Protein AF-A0A919DNZ8-F1 (afdb_monomer)

Structure (mmCIF, N/CA/C/O backbone):
data_AF-A0A919DNZ8-F1
#
_entry.id   AF-A0A919DNZ8-F1
#
loop_
_atom_site.group_PDB
_atom_site.id
_atom_site.type_symbol
_atom_site.label_atom_id
_atom_site.label_alt_id
_atom_site.label_comp_id
_atom_site.label_asym_id
_atom_site.label_entity_id
_atom_site.label_seq_id
_atom_site.pdbx_PDB_ins_code
_atom_site.Cartn_x
_atom_site.Cartn_y
_atom_site.Cartn_z
_atom_site.occupancy
_atom_site.B_iso_or_equiv
_atom_site.auth_seq_id
_atom_site.auth_comp_id
_atom_site.auth_asym_id
_atom_site.auth_atom_id
_atom_site.pdbx_PDB_model_num
ATOM 1 N N . MET A 1 1 ? -25.163 -9.972 25.372 1.00 32.47 1 MET A N 1
ATOM 2 C CA . MET A 1 1 ? -23.750 -9.698 25.026 1.00 32.47 1 MET A CA 1
ATOM 3 C C . MET A 1 1 ? -23.707 -8.432 24.176 1.00 32.47 1 MET A C 1
ATOM 5 O O . MET A 1 1 ? -24.259 -8.456 23.090 1.00 32.47 1 MET A O 1
ATOM 9 N N . ARG A 1 2 ? -23.148 -7.313 24.663 1.00 25.44 2 ARG A N 1
ATOM 10 C CA . ARG A 1 2 ? -22.905 -6.116 23.831 1.00 25.44 2 ARG A CA 1
ATOM 11 C C . ARG A 1 2 ? -21.489 -6.205 23.265 1.00 25.44 2 ARG A C 1
ATOM 13 O O . ARG A 1 2 ? -20.522 -6.038 24.008 1.00 25.44 2 ARG A O 1
ATOM 20 N N . THR A 1 3 ? -21.372 -6.496 21.977 1.00 32.78 3 THR A N 1
ATOM 21 C CA . THR A 1 3 ? -20.151 -6.288 21.195 1.00 32.78 3 THR A CA 1
ATOM 22 C C . THR A 1 3 ? -19.935 -4.783 21.074 1.00 32.78 3 THR A C 1
ATOM 24 O O . THR A 1 3 ? -20.666 -4.104 20.362 1.00 32.78 3 THR A O 1
ATOM 27 N N . GLY A 1 4 ? -18.985 -4.234 21.832 1.00 31.84 4 GLY A N 1
ATOM 28 C CA . GLY A 1 4 ? -18.588 -2.836 21.681 1.00 31.84 4 GLY A CA 1
ATOM 29 C C . GLY A 1 4 ? -17.888 -2.660 20.340 1.00 31.84 4 GLY A C 1
ATOM 30 O O . GLY A 1 4 ? -16.714 -3.007 20.225 1.00 31.84 4 GLY A O 1
ATOM 31 N N . HIS A 1 5 ? -18.612 -2.160 19.340 1.00 40.16 5 HIS A N 1
ATOM 32 C CA . HIS A 1 5 ? -18.013 -1.599 18.135 1.00 40.16 5 HIS A CA 1
ATOM 33 C C . HIS A 1 5 ? -17.165 -0.405 18.583 1.00 40.16 5 HIS A C 1
ATOM 35 O O . HIS A 1 5 ? -17.674 0.546 19.174 1.00 40.16 5 HIS A O 1
ATOM 41 N N . ARG A 1 6 ? -15.846 -0.520 18.431 1.00 43.56 6 ARG A N 1
ATOM 42 C CA . ARG A 1 6 ? -14.920 0.595 18.615 1.00 43.56 6 ARG A CA 1
ATOM 43 C C . ARG A 1 6 ? -14.564 1.072 17.223 1.00 43.56 6 ARG A C 1
ATOM 45 O O . ARG A 1 6 ? -13.738 0.441 16.567 1.00 43.56 6 ARG A O 1
ATOM 52 N N . ASP A 1 7 ? -15.190 2.157 16.802 1.00 40.75 7 ASP A N 1
ATOM 53 C CA . ASP A 1 7 ? -14.836 2.818 15.556 1.00 40.75 7 ASP A CA 1
ATOM 54 C C . ASP A 1 7 ? -13.537 3.586 15.799 1.00 40.75 7 ASP A C 1
ATOM 56 O O . ASP A 1 7 ? -13.501 4.600 16.498 1.00 40.75 7 ASP A O 1
ATOM 60 N N . ALA A 1 8 ? -12.432 3.034 15.302 1.00 46.97 8 ALA A N 1
ATOM 61 C CA . ALA A 1 8 ? -11.132 3.676 15.374 1.00 46.97 8 ALA A CA 1
ATOM 62 C C . ALA A 1 8 ? -11.042 4.727 14.262 1.00 46.97 8 ALA A C 1
ATOM 64 O O . ALA A 1 8 ? -10.858 4.386 13.096 1.00 46.97 8 ALA A O 1
ATOM 65 N N . GLY A 1 9 ? -11.156 6.007 14.621 1.00 51.12 9 GLY A N 1
ATOM 66 C CA . GLY A 1 9 ? -10.701 7.088 13.750 1.00 51.12 9 GLY A CA 1
ATOM 67 C C . GLY A 1 9 ? -9.181 6.996 13.582 1.00 51.12 9 GLY A C 1
ATOM 68 O O . GLY A 1 9 ? -8.456 6.900 14.575 1.00 51.12 9 GLY A O 1
ATOM 69 N N . MET A 1 10 ? -8.698 6.976 12.339 1.00 54.28 10 MET A N 1
ATOM 70 C CA . MET A 1 10 ? -7.266 6.914 12.035 1.00 54.28 10 MET A CA 1
ATOM 71 C C . MET A 1 10 ? -6.697 8.319 11.852 1.00 54.28 10 MET A C 1
ATOM 73 O O . MET A 1 10 ? -7.322 9.160 11.212 1.00 54.28 10 MET A O 1
ATOM 77 N N . LEU A 1 11 ? -5.498 8.554 12.371 1.00 52.19 11 LEU A N 1
ATOM 78 C CA . LEU A 1 11 ? -4.720 9.770 12.178 1.00 52.19 11 LEU A CA 1
ATOM 79 C C . LEU A 1 11 ? -3.369 9.439 11.551 1.00 52.19 11 LEU A C 1
ATOM 81 O O . LEU A 1 11 ? -2.840 8.345 11.728 1.00 52.19 11 LEU A O 1
ATOM 85 N N . ALA A 1 12 ? -2.823 10.398 10.816 1.00 45.97 12 ALA A N 1
ATOM 86 C CA . ALA A 1 12 ? -1.469 10.346 10.282 1.00 45.97 12 ALA A CA 1
ATOM 87 C C . ALA A 1 12 ? -0.467 10.883 11.318 1.00 45.97 12 ALA A C 1
ATOM 89 O O . ALA A 1 12 ? -0.777 11.848 12.013 1.00 45.97 12 ALA A O 1
ATOM 90 N N . GLU A 1 13 ? 0.727 10.303 11.423 1.00 41.16 13 GLU A N 1
ATOM 91 C CA . GLU A 1 13 ? 1.891 10.966 12.033 1.00 41.16 13 GLU A CA 1
ATOM 92 C C . GLU A 1 13 ? 2.394 12.094 11.103 1.00 41.16 13 GLU A C 1
ATOM 94 O O . GLU A 1 13 ? 2.194 12.026 9.889 1.00 41.16 13 GLU A O 1
ATOM 99 N N . PRO A 1 14 ? 3.052 13.149 11.619 1.00 38.69 14 PRO A N 1
ATOM 100 C CA . PRO A 1 14 ? 3.691 14.135 10.766 1.00 38.69 14 PRO A CA 1
ATOM 101 C C . PRO A 1 14 ? 4.976 13.570 10.151 1.00 38.69 14 PRO A C 1
ATOM 103 O O . PRO A 1 14 ? 5.651 12.723 10.732 1.00 38.69 14 PRO A O 1
ATOM 106 N N . GLN A 1 15 ? 5.315 14.101 8.978 1.00 38.47 15 GLN A N 1
ATOM 107 C CA . GLN A 1 15 ? 6.435 13.694 8.133 1.00 38.47 15 GLN A CA 1
ATOM 108 C C . GLN A 1 15 ? 7.761 13.557 8.912 1.00 38.47 15 GLN A C 1
ATOM 110 O O . GLN A 1 15 ? 8.343 14.556 9.340 1.00 38.47 15 GLN A O 1
ATOM 115 N N . GLY A 1 16 ? 8.255 12.325 9.059 1.00 37.06 16 GLY A N 1
ATOM 116 C CA . GLY A 1 16 ? 9.579 12.017 9.600 1.00 37.06 16 GLY A CA 1
ATOM 117 C C . GLY A 1 16 ? 10.232 10.884 8.808 1.00 37.06 16 GLY A C 1
ATOM 118 O O . GLY A 1 16 ? 9.794 9.738 8.861 1.00 37.06 16 GLY A O 1
ATOM 119 N N . GLY A 1 17 ? 11.267 11.204 8.029 1.00 35.44 17 GLY A N 1
ATOM 120 C CA . GLY A 1 17 ? 12.027 10.221 7.252 1.00 35.44 17 GLY A CA 1
ATOM 121 C C . GLY A 1 17 ? 13.146 9.553 8.061 1.00 35.44 17 GLY A C 1
ATOM 122 O O . GLY A 1 17 ? 13.900 10.227 8.758 1.00 35.44 17 GLY A O 1
ATOM 123 N N . ASP A 1 18 ? 13.310 8.235 7.910 1.00 34.78 18 ASP A N 1
ATOM 124 C CA . ASP A 1 18 ? 14.488 7.509 8.406 1.00 34.78 18 ASP A CA 1
ATOM 125 C C . ASP A 1 18 ? 15.656 7.652 7.413 1.00 34.78 18 ASP A C 1
ATOM 127 O O . ASP A 1 18 ? 15.654 7.047 6.335 1.00 34.78 18 ASP A O 1
ATOM 131 N N . SER A 1 19 ? 16.684 8.414 7.789 1.00 28.94 19 SER A N 1
ATOM 132 C CA . SER A 1 19 ? 17.970 8.429 7.085 1.00 28.94 19 SER A CA 1
ATOM 133 C C . SER A 1 19 ? 18.754 7.145 7.374 1.00 28.94 19 SER A C 1
ATOM 135 O O . SER A 1 19 ? 18.987 6.775 8.524 1.00 28.94 19 SER A O 1
ATOM 137 N N . VAL A 1 20 ? 19.191 6.456 6.318 1.00 31.53 20 VAL A N 1
ATOM 138 C CA . VAL A 1 20 ? 20.123 5.326 6.415 1.00 31.53 20 VAL A CA 1
ATOM 139 C C . VAL A 1 20 ? 21.533 5.860 6.654 1.00 31.53 20 VAL A C 1
ATOM 141 O O . VAL A 1 20 ? 22.125 6.451 5.756 1.00 31.53 20 VAL A O 1
ATOM 144 N N . GLY A 1 21 ? 22.074 5.572 7.839 1.00 25.69 21 GLY A N 1
ATOM 145 C CA . GLY A 1 21 ? 23.500 5.643 8.150 1.00 25.69 21 GLY A CA 1
ATOM 146 C C . GLY A 1 21 ? 23.780 6.300 9.496 1.00 25.69 21 GLY A C 1
ATOM 147 O O . GLY A 1 21 ? 23.670 7.511 9.597 1.00 25.69 21 GLY A O 1
ATOM 148 N N . ASP A 1 22 ? 24.169 5.517 10.506 1.00 28.84 22 ASP A N 1
ATOM 149 C CA . ASP A 1 22 ? 25.520 5.646 11.064 1.00 28.84 22 ASP A CA 1
ATOM 150 C C . ASP A 1 22 ? 25.876 4.443 11.954 1.00 28.84 22 ASP A C 1
ATOM 152 O O . ASP A 1 22 ? 25.045 3.888 12.679 1.00 28.84 22 ASP A O 1
ATOM 156 N N . ARG A 1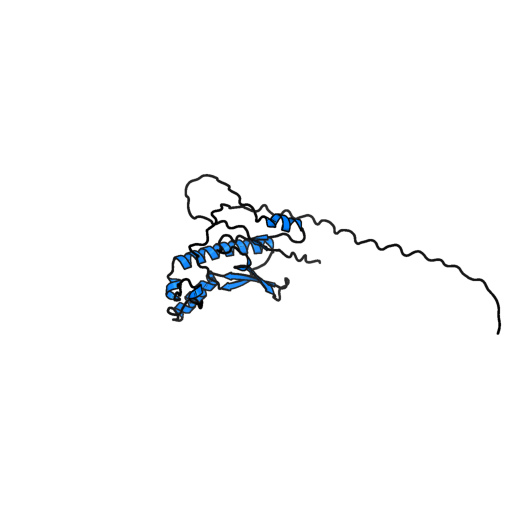 23 ? 27.134 4.016 11.842 1.00 32.16 23 ARG A N 1
ATOM 157 C CA . ARG A 1 23 ? 27.814 3.130 12.790 1.00 32.16 23 ARG A CA 1
ATOM 158 C C . ARG A 1 23 ? 28.275 4.001 13.966 1.00 32.16 23 ARG A C 1
ATOM 160 O O . ARG A 1 23 ? 28.417 5.200 13.821 1.00 32.16 23 ARG A O 1
ATOM 167 N N . LEU A 1 24 ? 28.644 3.356 15.072 1.00 28.41 24 LEU A N 1
ATOM 168 C CA . LEU A 1 24 ? 29.251 3.931 16.286 1.00 28.41 24 LEU A CA 1
ATOM 169 C C . LEU A 1 24 ? 28.246 4.341 17.373 1.00 28.41 24 LEU A C 1
ATOM 171 O O . LEU A 1 24 ? 27.233 4.994 17.154 1.00 28.41 24 LEU A O 1
ATOM 175 N N . GLY A 1 25 ? 28.517 3.836 18.576 1.00 30.12 25 GLY A N 1
ATOM 176 C CA . GLY A 1 25 ? 27.623 3.896 19.719 1.00 30.12 25 GLY A CA 1
ATOM 177 C C . GLY A 1 25 ? 27.443 5.304 20.279 1.00 30.12 25 GLY A C 1
ATOM 178 O O . GLY A 1 25 ? 28.403 6.026 20.517 1.00 30.12 25 GLY A O 1
ATOM 179 N N . GLY A 1 26 ? 26.193 5.640 20.582 1.00 22.20 26 GLY A N 1
ATOM 180 C CA . GLY A 1 26 ? 25.819 6.835 21.326 1.00 22.20 26 GLY A CA 1
ATOM 181 C C . GLY A 1 26 ? 24.302 6.950 21.394 1.00 22.20 26 GLY A C 1
ATOM 182 O O . GLY A 1 26 ? 23.630 7.052 20.375 1.00 22.20 26 GLY A O 1
ATOM 183 N N . ARG A 1 27 ? 23.729 6.874 22.599 1.00 36.28 27 ARG A N 1
ATOM 184 C CA . ARG A 1 27 ? 22.288 7.065 22.824 1.00 36.28 27 ARG A CA 1
ATOM 185 C C . ARG A 1 27 ? 21.909 8.500 22.474 1.00 36.28 27 ARG A C 1
ATOM 187 O O . ARG A 1 27 ? 22.299 9.399 23.208 1.00 36.28 27 ARG A O 1
ATOM 194 N N . LEU A 1 28 ? 21.050 8.696 21.481 1.00 28.00 28 LEU A N 1
ATOM 195 C CA . LEU A 1 28 ? 20.286 9.933 21.338 1.00 28.00 28 LEU A CA 1
ATOM 196 C C . LEU A 1 28 ? 18.821 9.592 21.054 1.00 28.00 28 LEU A C 1
ATOM 198 O O . LEU A 1 28 ? 18.454 9.061 20.010 1.00 28.00 28 LEU A O 1
ATOM 202 N N . ARG A 1 29 ? 17.992 9.821 22.077 1.00 42.78 29 ARG A N 1
ATOM 203 C CA . ARG A 1 29 ? 16.532 9.719 22.045 1.00 42.78 29 ARG A CA 1
ATOM 204 C C . ARG A 1 29 ? 15.992 11.092 21.654 1.00 42.78 29 ARG A C 1
ATOM 206 O O . ARG A 1 29 ? 16.090 12.013 22.459 1.00 42.78 29 ARG A O 1
ATOM 213 N N . HIS A 1 30 ? 15.395 11.214 20.474 1.00 28.86 30 HIS A N 1
ATOM 214 C CA . HIS A 1 30 ? 14.709 12.433 20.043 1.00 28.86 30 HIS A CA 1
ATOM 215 C C . HIS A 1 30 ? 13.277 12.086 19.633 1.00 28.86 30 HIS A C 1
ATOM 217 O O . HIS A 1 30 ? 13.058 11.172 18.841 1.00 28.86 30 HIS A O 1
ATOM 223 N N . GLY A 1 31 ? 12.316 12.745 20.285 1.00 38.94 31 GLY A N 1
ATOM 224 C CA . GLY A 1 31 ? 10.882 12.520 20.132 1.00 38.94 31 GLY A CA 1
ATOM 225 C C . GLY A 1 31 ? 10.252 13.533 19.189 1.00 38.94 31 GLY A C 1
ATOM 226 O O . GLY A 1 31 ? 10.601 14.712 19.245 1.00 38.94 31 GLY A O 1
ATOM 227 N N . CYS A 1 32 ? 9.313 13.083 18.358 1.00 52.75 32 CYS A N 1
ATOM 228 C CA . CYS A 1 32 ? 8.518 13.962 17.513 1.00 52.75 32 CYS A CA 1
ATOM 229 C 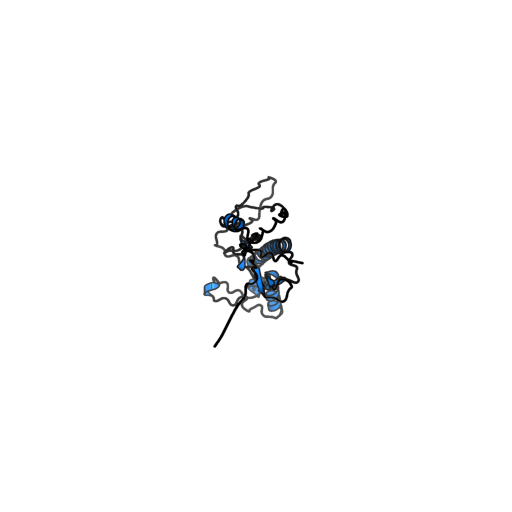C . CYS A 1 32 ? 7.073 14.106 18.006 1.00 52.75 32 CYS A C 1
ATOM 231 O O . CYS A 1 32 ? 6.505 13.234 18.668 1.00 52.75 32 CYS A O 1
ATOM 233 N N . ARG A 1 33 ? 6.551 15.328 17.840 1.00 57.41 33 ARG A N 1
ATOM 234 C CA . ARG A 1 33 ? 5.227 15.735 18.315 1.00 57.41 33 ARG A CA 1
ATOM 235 C C . ARG A 1 33 ? 4.177 15.165 17.379 1.00 57.41 33 ARG A C 1
ATOM 237 O O . ARG A 1 33 ? 4.257 15.397 16.182 1.00 57.41 33 ARG A O 1
ATOM 244 N N . LEU A 1 34 ? 3.158 14.535 17.957 1.00 72.06 34 LEU A N 1
ATOM 245 C CA . LEU A 1 34 ? 1.907 14.211 17.272 1.00 72.06 34 LEU A CA 1
ATOM 246 C C . LEU A 1 34 ? 1.325 15.456 16.576 1.00 72.06 34 LEU A C 1
ATOM 248 O O . LEU A 1 34 ? 1.530 16.572 17.076 1.00 72.06 34 LEU A O 1
ATOM 252 N N . PRO A 1 35 ? 0.541 15.295 15.491 1.00 75.19 35 PRO A N 1
ATOM 253 C CA . PRO A 1 35 ? -0.093 16.429 14.831 1.00 75.19 35 PRO A CA 1
ATOM 254 C C . PRO A 1 35 ? -0.923 17.244 15.823 1.00 75.19 35 PRO A C 1
ATOM 256 O O . PRO A 1 35 ? -1.585 16.672 16.696 1.00 75.19 35 PRO A O 1
ATOM 259 N N . ALA A 1 36 ? -0.934 18.572 15.675 1.00 80.62 36 ALA A N 1
ATOM 260 C CA . ALA A 1 36 ? -1.571 19.485 16.631 1.00 80.62 36 ALA A CA 1
ATOM 261 C C . ALA A 1 36 ? -3.059 19.162 16.891 1.00 80.62 36 ALA A C 1
ATOM 263 O O . ALA A 1 36 ? -3.544 19.306 18.013 1.00 80.62 36 ALA A O 1
ATOM 264 N N . HIS A 1 37 ? -3.766 18.643 15.882 1.00 83.25 37 HIS A N 1
ATOM 265 C CA . HIS A 1 37 ? -5.172 18.244 15.983 1.00 83.25 37 HIS A CA 1
ATOM 266 C C . HIS A 1 37 ? -5.406 16.971 16.821 1.00 83.25 37 HIS A C 1
ATOM 268 O O . HIS A 1 37 ? -6.528 16.716 17.254 1.00 83.25 37 HIS A O 1
ATOM 274 N N . THR A 1 38 ? -4.368 16.187 17.131 1.00 85.31 38 THR A N 1
ATOM 275 C CA . THR A 1 38 ? -4.499 14.938 17.906 1.00 85.31 38 THR A CA 1
ATOM 276 C C . THR A 1 38 ? -5.009 15.186 19.323 1.00 85.31 38 THR A C 1
ATOM 278 O O . THR A 1 38 ? -5.776 14.384 19.853 1.00 85.31 38 THR A O 1
ATOM 281 N N . GLY A 1 39 ? -4.604 16.299 19.945 1.00 86.50 39 GLY A N 1
ATOM 282 C CA . GLY A 1 39 ? -5.093 16.685 21.270 1.00 86.50 39 GLY A CA 1
ATOM 283 C C . GLY A 1 39 ? -6.594 16.976 21.260 1.00 86.50 39 GLY A C 1
ATOM 284 O O . GLY A 1 39 ? -7.324 16.464 22.105 1.00 86.50 39 GLY A O 1
ATOM 285 N N . PHE A 1 40 ? -7.055 17.722 20.252 1.00 90.31 40 PHE A N 1
ATOM 286 C CA . PHE A 1 40 ? -8.470 18.035 20.055 1.00 90.31 40 PHE A CA 1
ATOM 287 C C . PHE A 1 40 ? -9.318 16.773 19.843 1.00 90.31 40 PHE A C 1
ATOM 289 O O . PHE A 1 40 ? -10.343 16.611 20.504 1.00 90.31 40 PHE A O 1
ATOM 296 N N . LEU A 1 41 ? -8.871 15.854 18.981 1.00 89.88 41 LEU A N 1
ATOM 297 C CA . LEU A 1 41 ? -9.605 14.619 18.686 1.00 89.88 41 LEU A CA 1
ATOM 298 C C . LEU A 1 41 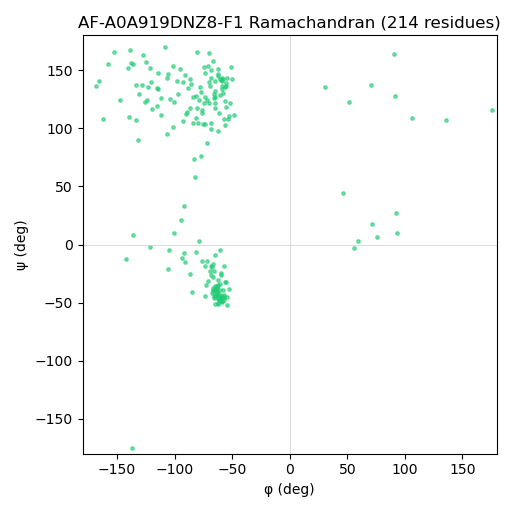? -9.668 13.677 19.890 1.00 89.88 41 LEU A C 1
ATOM 300 O O . LEU A 1 41 ? -10.722 13.119 20.181 1.00 89.88 41 LEU A O 1
ATOM 304 N N . LYS A 1 42 ? -8.575 13.559 20.652 1.00 88.06 42 LYS A N 1
ATOM 305 C CA . LYS A 1 42 ? -8.572 12.800 21.913 1.00 88.06 42 LYS A CA 1
ATOM 306 C C . LYS A 1 42 ? -9.509 13.407 22.958 1.00 88.06 42 LYS A C 1
ATOM 308 O O . LYS A 1 42 ? -10.147 12.664 23.700 1.00 88.06 42 LYS A O 1
ATOM 313 N N . ALA A 1 43 ? -9.613 14.736 23.010 1.00 92.50 43 ALA A N 1
ATOM 314 C CA . ALA A 1 43 ? -10.488 15.430 23.952 1.00 92.50 43 ALA A CA 1
ATOM 315 C C . ALA A 1 43 ? -11.984 15.198 23.680 1.00 92.50 43 ALA A C 1
ATOM 317 O O . ALA A 1 43 ? -12.779 15.360 24.600 1.00 92.50 43 ALA A O 1
ATOM 318 N N . GLN A 1 44 ? -12.373 14.771 22.471 1.00 91.56 44 GLN A N 1
ATOM 319 C CA . GLN A 1 44 ? -13.773 14.447 22.171 1.00 91.56 44 GLN A CA 1
ATOM 320 C C . GLN A 1 44 ? -14.258 13.181 22.885 1.00 91.56 44 GLN A C 1
ATOM 322 O O . GLN A 1 44 ? -15.460 13.002 23.040 1.00 91.56 44 GLN A O 1
ATOM 327 N N . GLN A 1 45 ? -13.347 12.280 23.281 1.00 89.44 45 GLN A N 1
ATOM 328 C CA . GLN A 1 45 ? -13.625 11.004 23.966 1.00 89.44 45 GLN A CA 1
ATOM 329 C C . GLN A 1 45 ? -14.591 10.038 23.244 1.00 89.44 45 GLN A C 1
ATOM 331 O O . GLN A 1 45 ? -14.789 8.918 23.711 1.00 89.44 45 GLN A O 1
ATOM 336 N N . ALA A 1 46 ? -15.157 10.431 22.101 1.00 89.88 46 ALA A N 1
ATOM 337 C CA . ALA A 1 46 ? -16.047 9.615 21.283 1.00 89.88 46 ALA A CA 1
ATOM 338 C C . ALA A 1 46 ? -15.297 8.482 20.568 1.00 89.88 46 ALA A C 1
ATOM 340 O O . ALA A 1 46 ? -15.848 7.406 20.349 1.00 89.88 46 ALA A O 1
ATOM 341 N N . GLN A 1 47 ? -14.029 8.716 20.224 1.00 86.56 47 GLN A N 1
ATOM 342 C CA . GLN A 1 47 ? -13.144 7.758 19.569 1.00 86.56 47 GLN A CA 1
ATOM 343 C C . GLN A 1 47 ? -11.761 7.802 20.228 1.00 86.56 47 GLN A C 1
ATOM 345 O O . GLN A 1 47 ? -11.378 8.815 20.811 1.00 86.56 47 GLN A O 1
ATOM 350 N N . ASP A 1 48 ? -11.011 6.702 20.134 1.00 85.12 48 ASP A N 1
ATOM 351 C CA . ASP A 1 48 ? -9.613 6.616 20.576 1.00 85.12 48 ASP A CA 1
ATOM 352 C C . ASP A 1 48 ? -8.707 6.590 19.335 1.00 85.12 48 ASP A C 1
ATOM 354 O O . ASP A 1 48 ? -8.554 5.517 18.734 1.00 85.12 48 ASP A O 1
ATOM 358 N N . PRO A 1 49 ? -8.170 7.749 18.897 1.00 87.81 49 PRO A N 1
ATOM 359 C CA . PRO A 1 49 ? -7.519 7.848 17.604 1.00 87.81 49 PRO A CA 1
ATOM 360 C C . PRO A 1 49 ? -6.261 6.988 17.522 1.00 87.81 49 PRO A C 1
ATOM 362 O O . PRO A 1 49 ? -5.391 7.043 18.398 1.00 87.81 49 PRO A O 1
ATOM 365 N N . LEU A 1 50 ? -6.149 6.221 16.443 1.00 89.50 50 LEU A N 1
ATOM 366 C CA . LEU A 1 50 ? -4.964 5.430 16.139 1.00 89.50 50 LEU A CA 1
ATOM 367 C C . LEU A 1 50 ? -4.084 6.198 15.157 1.00 89.50 50 LEU A C 1
ATOM 369 O O . LEU A 1 50 ? -4.583 6.656 14.139 1.00 89.50 50 LEU A O 1
ATOM 373 N N . VAL A 1 51 ? -2.793 6.338 15.457 1.00 89.88 51 VAL A N 1
ATOM 374 C CA . VAL A 1 51 ? -1.869 7.100 14.610 1.00 89.88 51 VAL A CA 1
ATOM 375 C C . VAL A 1 51 ? -0.983 6.152 13.808 1.00 89.88 51 VAL A C 1
ATOM 377 O O . VAL A 1 51 ? -0.362 5.263 14.391 1.00 89.88 51 VAL A O 1
ATOM 380 N N . LEU A 1 52 ? -0.969 6.313 12.486 1.00 91.75 52 LEU A N 1
ATOM 381 C CA . LEU A 1 52 ? -0.172 5.530 11.541 1.00 91.75 52 LEU A CA 1
ATOM 382 C C . LEU A 1 52 ? 1.009 6.348 11.023 1.00 91.75 52 LEU A C 1
ATOM 384 O O . LEU A 1 52 ? 0.894 7.555 10.828 1.00 91.75 52 LEU A O 1
ATOM 388 N N . GLU A 1 53 ? 2.128 5.683 10.751 1.00 91.25 53 GLU A N 1
ATOM 389 C CA . GLU A 1 53 ? 3.291 6.326 10.140 1.00 91.25 53 GLU A CA 1
ATOM 390 C C . GLU A 1 53 ? 3.019 6.542 8.645 1.00 91.25 53 GLU A C 1
ATOM 392 O O . GLU A 1 53 ? 2.852 5.573 7.893 1.00 91.25 53 GLU A O 1
ATOM 397 N N . THR A 1 54 ? 2.963 7.807 8.227 1.00 91.62 54 THR A N 1
ATOM 398 C CA . THR A 1 54 ? 2.733 8.211 6.834 1.00 91.62 54 THR A CA 1
ATOM 399 C C . THR A 1 54 ? 3.860 9.068 6.260 1.00 91.62 54 THR A C 1
ATOM 401 O O . THR A 1 54 ? 3.821 9.391 5.077 1.00 91.62 54 THR A O 1
ATOM 404 N N . GLY A 1 55 ? 4.894 9.407 7.038 1.00 88.88 55 GLY A N 1
ATOM 405 C CA . GLY A 1 55 ? 6.017 10.241 6.607 1.00 88.88 55 GLY A CA 1
ATOM 406 C C . GLY A 1 55 ? 6.883 9.616 5.514 1.00 88.88 55 GLY A C 1
ATOM 407 O O . GLY A 1 55 ? 7.733 10.286 4.931 1.00 88.88 55 GLY A O 1
ATOM 408 N N . TRP A 1 56 ? 6.664 8.338 5.206 1.00 90.25 56 TRP A N 1
ATOM 409 C CA . TRP A 1 56 ? 7.244 7.666 4.047 1.00 90.25 56 TRP A CA 1
ATOM 410 C C . TRP A 1 56 ? 6.584 8.023 2.701 1.00 90.25 56 TRP A C 1
ATOM 412 O O . TRP A 1 56 ? 7.168 7.704 1.662 1.00 90.25 56 TRP A O 1
ATOM 422 N N . LEU A 1 57 ? 5.406 8.656 2.707 1.00 89.31 57 LEU A N 1
ATOM 423 C CA . LEU A 1 57 ? 4.663 9.089 1.519 1.00 89.31 57 LEU A CA 1
ATOM 424 C C . LEU A 1 57 ? 4.956 10.556 1.185 1.00 89.31 57 LEU A C 1
ATOM 426 O O . LEU A 1 57 ? 5.236 11.360 2.069 1.00 89.31 57 LEU A O 1
ATOM 430 N N . GLY A 1 58 ? 4.860 10.910 -0.101 1.00 84.81 58 GLY A N 1
ATOM 431 C CA . GLY A 1 58 ? 5.107 12.281 -0.564 1.00 84.81 58 GLY A CA 1
ATOM 432 C C . GLY A 1 58 ? 4.058 13.284 -0.076 1.00 84.81 58 GLY A C 1
ATOM 433 O O . GLY A 1 58 ? 4.416 14.383 0.340 1.00 84.81 58 GLY A O 1
ATOM 434 N N . VAL A 1 59 ? 2.775 12.901 -0.093 1.00 87.69 59 VAL A N 1
ATOM 435 C CA . VAL A 1 59 ? 1.686 13.725 0.462 1.00 87.69 59 VAL A CA 1
ATOM 436 C C . VAL A 1 59 ? 1.550 13.475 1.967 1.00 87.69 59 VAL A C 1
ATOM 438 O O . VAL A 1 59 ? 1.424 14.422 2.743 1.00 87.69 59 VAL A O 1
ATOM 441 N N . GLY A 1 60 ? 1.673 12.217 2.398 1.00 89.38 60 GLY A N 1
ATOM 442 C CA . GLY A 1 60 ? 1.725 11.867 3.817 1.00 89.38 60 GLY A CA 1
ATOM 443 C C . GLY A 1 60 ? 0.360 11.532 4.404 1.00 89.38 60 GLY A C 1
ATOM 444 O O . GLY A 1 60 ? 0.147 11.725 5.603 1.00 89.38 60 GLY A O 1
ATOM 445 N N . HIS A 1 61 ? -0.577 11.048 3.589 1.00 92.75 61 HIS A N 1
ATOM 446 C CA . HIS A 1 61 ? -1.927 10.719 4.028 1.00 92.75 61 HIS A CA 1
ATOM 447 C C . HIS A 1 61 ? -2.132 9.211 4.232 1.00 92.75 61 HIS A C 1
ATOM 449 O O . HIS A 1 61 ? -1.473 8.361 3.639 1.00 92.75 61 HIS A O 1
ATOM 455 N N . VAL A 1 62 ? -3.074 8.863 5.113 1.00 94.50 62 VAL A N 1
ATOM 456 C CA . VAL A 1 62 ? -3.411 7.461 5.417 1.00 94.50 62 VAL A CA 1
ATOM 457 C C . VAL A 1 62 ? -4.172 6.788 4.268 1.00 94.50 62 VAL A C 1
ATOM 459 O O . VAL A 1 62 ? -3.990 5.595 4.018 1.00 94.50 62 VAL A O 1
ATOM 462 N N . ASP A 1 63 ? -5.015 7.542 3.565 1.00 94.00 63 ASP A N 1
ATOM 463 C CA . ASP A 1 63 ? -5.881 7.049 2.486 1.00 94.00 63 ASP A CA 1
ATOM 464 C C . ASP A 1 63 ? -5.110 6.576 1.240 1.00 94.00 63 ASP A C 1
ATOM 466 O O . ASP A 1 63 ? -5.650 5.805 0.442 1.00 94.00 63 ASP A O 1
ATOM 470 N N . GLU A 1 64 ? -3.834 6.957 1.119 1.00 95.19 64 GLU A N 1
ATOM 471 C CA . GLU A 1 64 ? -2.899 6.503 0.082 1.00 95.19 64 GLU A CA 1
ATOM 472 C C . GLU A 1 64 ? -2.513 5.017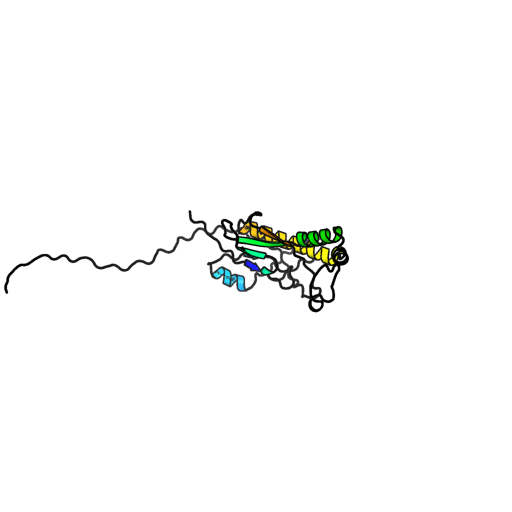 0.209 1.00 95.19 64 GLU A C 1
ATOM 474 O O . GLU A 1 64 ? -1.990 4.429 -0.743 1.00 95.19 64 GLU A O 1
ATOM 479 N N . PHE A 1 65 ? -2.721 4.388 1.374 1.00 97.06 65 PHE A N 1
ATOM 480 C CA . PHE A 1 65 ? -2.348 2.982 1.571 1.00 97.06 65 PHE A CA 1
ATOM 481 C C . PHE A 1 65 ? -3.313 2.152 2.420 1.00 97.06 65 PHE A C 1
ATOM 483 O O . PHE A 1 65 ? -3.190 0.927 2.395 1.00 97.06 65 PHE A O 1
ATOM 490 N N . VAL A 1 66 ? -4.268 2.756 3.135 1.00 97.06 66 VAL A N 1
ATOM 491 C CA . VAL A 1 66 ? -5.294 2.044 3.918 1.00 97.06 66 VAL A CA 1
ATOM 492 C C . VAL A 1 66 ? -6.677 2.596 3.607 1.00 97.06 66 VAL A C 1
ATOM 494 O O . VAL A 1 66 ? -6.917 3.794 3.721 1.00 97.06 66 VAL A O 1
ATOM 497 N N . GLN A 1 67 ? -7.616 1.708 3.291 1.00 95.56 67 GLN A N 1
ATOM 498 C CA . GLN A 1 67 ? -9.032 2.019 3.091 1.00 95.56 67 GLN A CA 1
ATOM 499 C C . GLN A 1 67 ? -9.905 0.948 3.754 1.00 95.56 67 GLN A C 1
ATOM 501 O O . GLN A 1 67 ? -9.477 -0.188 3.952 1.00 95.56 67 GLN A O 1
ATOM 506 N N . PHE A 1 68 ? -11.146 1.294 4.091 1.00 94.56 68 PHE A N 1
ATOM 507 C CA . PHE A 1 68 ? -12.125 0.362 4.653 1.00 94.56 68 PHE A CA 1
ATOM 508 C C . PHE A 1 68 ? -13.244 0.144 3.639 1.00 94.56 68 PHE A C 1
ATOM 510 O O . PHE A 1 68 ? -13.840 1.101 3.150 1.00 94.56 68 PHE A O 1
ATOM 517 N N . LEU A 1 69 ? -13.509 -1.117 3.311 1.00 93.38 69 LEU A N 1
ATOM 518 C CA . LEU A 1 69 ? -14.460 -1.515 2.277 1.00 93.38 69 LEU A CA 1
ATOM 519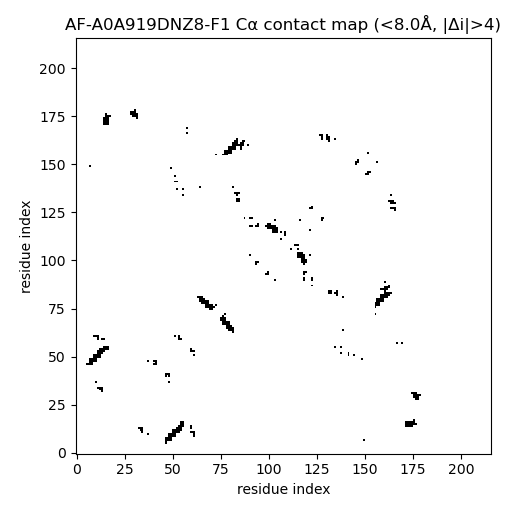 C C . LEU A 1 69 ? -15.624 -2.276 2.918 1.00 93.38 69 LEU A C 1
ATOM 521 O O . LEU A 1 69 ? -15.354 -3.171 3.724 1.00 93.38 69 LEU A O 1
ATOM 525 N N . PRO A 1 70 ? -16.889 -1.991 2.557 1.00 95.38 70 PRO A N 1
ATOM 526 C CA . PRO A 1 70 ? -18.024 -2.799 2.993 1.00 95.38 70 PRO A CA 1
ATOM 527 C C . PRO A 1 70 ? -17.831 -4.271 2.617 1.00 95.38 70 PRO A C 1
ATOM 529 O O . PRO A 1 70 ? -17.400 -4.583 1.506 1.00 95.38 70 PRO A O 1
ATOM 532 N N . ALA A 1 71 ? -18.136 -5.179 3.539 1.00 94.25 71 ALA A N 1
ATOM 533 C CA . ALA A 1 71 ? -18.003 -6.612 3.311 1.00 94.25 71 ALA A CA 1
ATOM 534 C C . ALA A 1 71 ? -18.894 -7.413 4.260 1.00 94.25 71 ALA A C 1
ATOM 536 O O . ALA A 1 71 ? -19.177 -6.979 5.375 1.00 94.25 71 ALA A O 1
ATOM 537 N N . ASP A 1 72 ? -19.260 -8.623 3.843 1.00 92.44 72 ASP A N 1
ATOM 538 C CA . ASP A 1 72 ? -19.980 -9.572 4.691 1.00 92.44 72 ASP A CA 1
ATOM 539 C C . ASP A 1 72 ? -19.022 -10.234 5.701 1.00 92.44 72 ASP A C 1
ATOM 541 O O . ASP A 1 72 ? -18.524 -11.345 5.521 1.00 92.44 72 ASP A O 1
ATOM 545 N N . THR A 1 73 ? -18.663 -9.476 6.737 1.00 87.94 73 THR A N 1
ATOM 546 C CA . THR A 1 73 ? -17.888 -9.925 7.901 1.00 87.94 73 THR A CA 1
ATOM 547 C C . THR A 1 73 ? -18.650 -9.552 9.175 1.00 87.94 73 THR A C 1
ATOM 549 O O . THR A 1 73 ? -19.485 -8.648 9.140 1.00 87.94 73 THR A O 1
ATOM 552 N N . PRO A 1 74 ? -18.344 -10.139 10.348 1.00 89.25 74 PRO A N 1
ATOM 553 C CA . PRO A 1 74 ? -18.959 -9.710 11.610 1.00 89.25 74 PRO A CA 1
ATOM 554 C C . PRO A 1 74 ? -18.764 -8.218 11.945 1.00 89.25 74 PRO A C 1
ATOM 556 O O . PRO A 1 74 ? -19.476 -7.680 12.792 1.00 89.25 74 PRO A O 1
ATOM 559 N N . ARG A 1 75 ? -17.789 -7.550 11.310 1.00 89.69 75 ARG A N 1
ATOM 560 C CA . ARG A 1 75 ? -17.545 -6.105 11.431 1.00 89.69 75 ARG A CA 1
ATOM 561 C C . ARG A 1 75 ? -18.249 -5.277 10.352 1.00 89.69 75 ARG A C 1
ATOM 563 O O . ARG A 1 75 ? -18.276 -4.061 10.467 1.00 89.69 75 ARG A O 1
ATOM 570 N N . GLY A 1 76 ? -18.796 -5.909 9.315 1.00 93.56 76 GLY A N 1
ATOM 571 C CA . GLY A 1 76 ? -19.411 -5.241 8.165 1.00 93.56 76 GLY A CA 1
ATOM 572 C C . GLY A 1 76 ? -18.408 -4.649 7.168 1.00 93.56 76 GLY A C 1
ATOM 573 O O . GLY A 1 76 ? -18.809 -3.959 6.231 1.00 93.56 76 GLY A O 1
ATOM 574 N N . TRP A 1 77 ? -17.105 -4.892 7.353 1.00 95.12 77 TRP A N 1
ATOM 575 C CA . TRP A 1 77 ? -16.051 -4.352 6.494 1.00 95.12 77 TRP A CA 1
ATOM 576 C C . TRP A 1 77 ? -14.787 -5.218 6.449 1.00 95.12 77 TRP A C 1
ATOM 578 O O . TRP A 1 77 ? -14.575 -6.110 7.278 1.00 95.12 77 TRP A O 1
ATOM 588 N N . LYS A 1 78 ? -13.934 -4.929 5.461 1.00 95.69 78 LYS A N 1
ATOM 589 C CA . LYS A 1 78 ? -12.536 -5.372 5.348 1.00 95.69 78 LYS A CA 1
ATOM 590 C C . LYS A 1 78 ? -11.603 -4.175 5.184 1.00 95.69 78 LYS A C 1
ATOM 592 O O . LYS A 1 78 ? -12.020 -3.119 4.716 1.00 95.69 78 LYS A O 1
ATOM 597 N N . ILE A 1 79 ? -10.333 -4.359 5.529 1.00 96.69 79 ILE A N 1
ATOM 598 C CA . ILE A 1 79 ? -9.278 -3.383 5.237 1.00 96.69 79 ILE A CA 1
ATOM 599 C C . ILE A 1 79 ? -8.726 -3.660 3.843 1.00 96.69 79 ILE A C 1
ATOM 601 O O . ILE A 1 79 ? -8.146 -4.719 3.613 1.00 96.69 79 ILE A O 1
ATOM 605 N N . GLY A 1 80 ? -8.870 -2.703 2.933 1.00 97.62 80 GLY A N 1
ATOM 606 C CA . GLY A 1 80 ? -8.051 -2.614 1.732 1.00 97.62 80 GLY A CA 1
ATOM 607 C C . GLY A 1 80 ? -6.696 -2.016 2.096 1.00 97.62 80 GLY A C 1
ATOM 608 O O . GLY A 1 80 ? -6.639 -0.934 2.678 1.00 97.62 80 GLY A O 1
ATOM 609 N N . ILE A 1 81 ? -5.608 -2.717 1.786 1.00 98.06 81 ILE A N 1
ATOM 610 C CA . ILE A 1 81 ? -4.250 -2.223 2.020 1.00 98.06 81 ILE A CA 1
ATOM 611 C C . ILE A 1 81 ? -3.414 -2.323 0.751 1.00 98.06 81 ILE A C 1
ATOM 613 O O . ILE A 1 81 ? -3.470 -3.333 0.045 1.00 98.06 81 ILE A O 1
ATOM 617 N N . ALA A 1 82 ? -2.637 -1.282 0.464 1.00 98.38 82 ALA A N 1
ATOM 618 C CA . ALA A 1 82 ? -1.730 -1.280 -0.675 1.00 98.38 82 ALA A CA 1
ATOM 619 C C . ALA A 1 82 ? -0.698 -2.418 -0.577 1.00 98.38 82 ALA A C 1
ATOM 621 O O . ALA A 1 82 ? -0.187 -2.736 0.498 1.00 98.38 82 ALA A O 1
ATOM 622 N N . ASP A 1 83 ? -0.379 -3.032 -1.715 1.00 98.44 83 ASP A N 1
ATOM 623 C CA . ASP A 1 83 ? 0.518 -4.182 -1.817 1.00 98.44 83 ASP A CA 1
ATOM 624 C C . ASP A 1 83 ? 1.562 -3.987 -2.929 1.00 98.44 83 ASP A C 1
ATOM 626 O O . ASP A 1 83 ? 1.340 -4.386 -4.080 1.00 98.44 83 ASP A O 1
ATOM 630 N N . PRO A 1 84 ? 2.726 -3.394 -2.601 1.00 98.06 84 PRO A N 1
ATOM 631 C CA . PRO A 1 84 ? 3.810 -3.233 -3.563 1.00 98.06 84 PRO A CA 1
ATOM 632 C C . PRO A 1 84 ? 4.446 -4.550 -4.013 1.00 98.06 84 PRO A C 1
ATOM 634 O O . PRO A 1 84 ? 4.934 -4.648 -5.141 1.00 98.06 84 PRO A O 1
ATOM 637 N N . GLU A 1 85 ? 4.424 -5.587 -3.168 1.00 98.12 85 GLU A N 1
ATOM 638 C CA . GLU A 1 85 ? 4.905 -6.918 -3.562 1.00 98.12 85 GLU A CA 1
ATOM 639 C C . GLU A 1 85 ? 3.997 -7.491 -4.656 1.00 98.12 85 GLU A C 1
ATOM 641 O O . GLU A 1 85 ? 4.497 -7.980 -5.673 1.00 98.12 85 GLU A O 1
ATOM 646 N N . GLY A 1 86 ? 2.678 -7.356 -4.482 1.00 98.12 86 GLY A N 1
ATOM 647 C CA . GLY A 1 86 ? 1.666 -7.713 -5.474 1.00 98.12 86 GLY A CA 1
ATOM 648 C C . GLY A 1 86 ? 1.814 -6.942 -6.787 1.00 98.12 86 GLY A C 1
ATOM 649 O O . GLY A 1 86 ? 1.801 -7.554 -7.855 1.00 98.12 86 GLY A O 1
ATOM 650 N N . GLY A 1 87 ? 2.039 -5.624 -6.732 1.00 96.75 87 GLY A N 1
ATOM 651 C CA . GLY A 1 87 ? 2.270 -4.798 -7.925 1.00 96.75 87 GLY A CA 1
ATOM 652 C C . GLY A 1 87 ? 3.485 -5.257 -8.738 1.00 96.75 87 GLY A C 1
ATOM 653 O O . GLY A 1 87 ? 3.384 -5.512 -9.940 1.00 96.75 87 GLY A O 1
ATOM 654 N N . LEU A 1 88 ? 4.624 -5.474 -8.073 1.00 97.56 88 LEU A N 1
ATOM 655 C CA . LEU A 1 88 ? 5.824 -6.006 -8.726 1.00 97.56 88 LEU A CA 1
ATOM 656 C C . LEU A 1 88 ? 5.622 -7.436 -9.246 1.00 97.56 88 LEU A C 1
ATOM 658 O O . LEU A 1 88 ? 6.166 -7.798 -10.290 1.00 97.56 88 LEU A O 1
ATOM 662 N N . ALA A 1 89 ? 4.860 -8.274 -8.539 1.00 98.31 89 ALA A N 1
ATOM 663 C CA . ALA A 1 89 ? 4.549 -9.626 -8.993 1.00 98.31 89 ALA A CA 1
ATOM 664 C C . ALA A 1 89 ? 3.721 -9.625 -10.288 1.00 98.31 89 ALA A C 1
ATOM 666 O O . ALA A 1 89 ? 4.012 -10.431 -11.177 1.00 98.31 89 ALA A O 1
ATOM 667 N N . LEU A 1 90 ? 2.762 -8.701 -10.426 1.00 97.56 90 LEU A N 1
ATOM 668 C CA . LEU A 1 90 ? 1.994 -8.513 -11.659 1.00 97.56 90 LEU A CA 1
ATOM 669 C C . LEU A 1 90 ? 2.897 -8.123 -12.832 1.00 97.56 90 LEU A C 1
ATOM 671 O O . LEU A 1 90 ? 2.823 -8.761 -13.882 1.00 97.56 90 LEU A O 1
ATOM 675 N N . LEU A 1 91 ? 3.806 -7.159 -12.644 1.00 96.62 91 LEU A N 1
ATOM 676 C CA . LEU A 1 91 ? 4.760 -6.778 -13.692 1.00 96.62 91 LEU A CA 1
ATOM 677 C C . LEU A 1 91 ? 5.667 -7.945 -14.098 1.00 96.62 91 LEU A C 1
ATOM 679 O O . LEU A 1 91 ? 5.821 -8.226 -15.284 1.00 96.62 91 LEU A O 1
ATOM 683 N N . ARG A 1 92 ? 6.230 -8.681 -13.129 1.00 98.38 92 ARG A N 1
ATOM 684 C CA . ARG A 1 92 ? 7.072 -9.855 -13.423 1.00 98.38 92 ARG A CA 1
ATOM 685 C C . ARG A 1 92 ? 6.299 -10.949 -14.154 1.00 98.38 92 ARG A C 1
ATOM 687 O O . ARG A 1 92 ? 6.884 -11.664 -14.961 1.00 98.38 92 ARG A O 1
ATOM 694 N N . LYS A 1 93 ? 5.009 -11.121 -13.852 1.00 98.44 93 LYS A N 1
ATOM 695 C CA . LYS A 1 93 ? 4.152 -12.052 -14.591 1.00 98.44 93 LYS A CA 1
ATOM 696 C C . LYS A 1 93 ? 3.996 -11.590 -16.039 1.00 98.44 93 LYS A C 1
ATOM 698 O O . LYS A 1 93 ? 4.304 -12.366 -16.931 1.00 98.44 93 LYS A O 1
ATOM 703 N N . ALA A 1 94 ? 3.620 -10.332 -16.258 1.00 97.94 94 ALA A N 1
ATOM 704 C CA . ALA A 1 94 ? 3.472 -9.773 -17.599 1.00 97.94 94 ALA A CA 1
ATOM 705 C C . ALA A 1 94 ? 4.772 -9.863 -18.423 1.00 97.94 94 ALA A C 1
ATOM 707 O O . ALA A 1 94 ? 4.727 -10.208 -19.599 1.00 97.94 94 ALA A O 1
ATOM 708 N N . GLN A 1 95 ? 5.934 -9.635 -17.800 1.00 98.38 95 GLN A N 1
ATOM 709 C CA . GLN A 1 95 ? 7.238 -9.832 -18.438 1.00 98.38 95 GLN A CA 1
ATOM 710 C C . GLN A 1 95 ? 7.434 -11.279 -18.914 1.00 98.38 95 GLN A C 1
ATOM 712 O O . GLN A 1 95 ? 7.792 -11.497 -20.068 1.00 98.38 95 GLN A O 1
ATOM 717 N N . ARG A 1 96 ? 7.174 -12.271 -18.046 1.00 98.56 96 ARG A N 1
ATOM 718 C CA . ARG A 1 96 ? 7.276 -13.700 -18.404 1.00 98.56 96 ARG A CA 1
ATOM 719 C C . ARG A 1 96 ? 6.307 -14.103 -19.513 1.00 98.56 96 ARG A C 1
ATOM 721 O O . ARG A 1 96 ? 6.637 -14.978 -20.302 1.00 98.56 96 ARG A O 1
ATOM 728 N N . ASP A 1 97 ? 5.157 -13.444 -19.578 1.00 98.44 97 ASP A N 1
ATOM 729 C CA . ASP A 1 97 ? 4.143 -13.663 -20.611 1.00 98.44 97 ASP A CA 1
ATOM 730 C C . ASP A 1 97 ? 4.492 -12.960 -21.947 1.00 98.44 97 ASP A C 1
ATOM 732 O O . ASP A 1 97 ? 3.718 -13.020 -22.897 1.00 98.44 97 ASP A O 1
ATOM 736 N N . GLY A 1 98 ? 5.657 -12.304 -22.048 1.00 98.25 98 GLY A N 1
ATOM 737 C CA . GLY A 1 98 ? 6.149 -11.678 -23.281 1.00 98.25 98 GLY A CA 1
ATOM 738 C C . GLY A 1 98 ? 5.791 -10.197 -23.445 1.00 98.25 98 GLY A C 1
ATOM 739 O O . GLY A 1 98 ? 6.034 -9.620 -24.502 1.00 98.25 98 GLY A O 1
ATOM 740 N N . HIS A 1 99 ? 5.254 -9.545 -22.410 1.00 98.00 99 HIS A N 1
ATOM 741 C CA . HIS A 1 99 ? 4.837 -8.136 -22.455 1.00 98.00 99 HIS A CA 1
ATOM 742 C C . HIS A 1 99 ? 5.907 -7.150 -21.954 1.00 98.00 99 HIS A C 1
ATOM 744 O O . HIS A 1 99 ? 5.587 -6.021 -21.588 1.00 98.00 99 HIS A O 1
ATOM 750 N N . GLY A 1 100 ? 7.184 -7.546 -21.936 1.00 97.00 100 GLY A N 1
ATOM 751 C CA . GLY A 1 100 ? 8.295 -6.728 -21.425 1.00 97.00 100 GLY A CA 1
ATOM 752 C C . GLY A 1 100 ? 8.382 -5.322 -22.040 1.00 97.00 100 GLY A C 1
ATOM 753 O O . GLY A 1 100 ? 8.596 -4.342 -21.328 1.00 97.00 100 GLY A O 1
ATOM 754 N N . HIS A 1 101 ? 8.099 -5.201 -23.342 1.00 96.25 101 HIS A N 1
ATOM 755 C CA . HIS A 1 101 ? 8.115 -3.934 -24.087 1.00 96.25 101 HIS A CA 1
ATOM 756 C C . HIS A 1 101 ? 6.842 -3.086 -23.935 1.00 96.25 101 HIS A C 1
ATOM 758 O O . HIS A 1 101 ? 6.782 -1.960 -24.433 1.00 96.25 101 HIS A O 1
ATOM 764 N N . THR A 1 102 ? 5.805 -3.597 -23.272 1.00 94.44 102 THR A N 1
ATOM 765 C CA . THR A 1 102 ? 4.592 -2.827 -22.987 1.00 94.44 102 THR A CA 1
ATOM 766 C C . THR A 1 102 ? 4.880 -1.803 -21.892 1.00 94.44 102 THR A C 1
ATOM 768 O O . THR A 1 102 ? 5.689 -2.043 -21.000 1.00 94.44 102 THR A O 1
ATOM 771 N N . LYS A 1 103 ? 4.220 -0.642 -21.946 1.00 91.69 103 LYS A N 1
ATOM 772 C CA . LYS A 1 103 ? 4.306 0.373 -20.888 1.00 91.69 103 LYS A CA 1
ATOM 773 C C . LYS A 1 103 ? 3.868 -0.231 -19.550 1.00 91.69 103 LYS A C 1
ATOM 775 O O . LYS A 1 103 ? 2.797 -0.825 -19.472 1.00 91.69 103 LYS A O 1
ATOM 780 N N . ALA A 1 104 ? 4.668 -0.044 -18.504 1.00 88.56 104 ALA A N 1
ATOM 781 C CA . ALA A 1 104 ? 4.349 -0.500 -17.152 1.00 88.56 104 ALA A CA 1
ATOM 782 C C . ALA A 1 104 ? 3.176 0.281 -16.535 1.00 88.56 104 ALA A C 1
ATOM 784 O O . ALA A 1 104 ? 2.463 -0.245 -15.683 1.00 88.56 104 ALA A O 1
ATOM 785 N N . PHE A 1 105 ? 2.969 1.525 -16.980 1.00 82.44 105 PHE A N 1
ATOM 786 C CA . PHE A 1 105 ? 1.928 2.418 -16.484 1.00 82.44 105 PHE A CA 1
ATOM 787 C C . PHE A 1 105 ? 1.178 3.086 -17.640 1.00 82.44 105 PHE A C 1
ATOM 789 O O . PHE A 1 105 ? 1.789 3.590 -18.585 1.00 82.44 105 PHE A O 1
ATOM 796 N N . SER A 1 106 ? -0.147 3.161 -17.520 1.00 78.81 106 SER A N 1
ATOM 797 C CA . SER A 1 106 ? -1.036 3.865 -18.460 1.00 78.81 106 SER A CA 1
ATOM 798 C C . SER A 1 106 ? -1.279 5.323 -18.050 1.00 78.81 106 SER A C 1
ATOM 800 O O . SER A 1 106 ? -2.370 5.854 -18.242 1.00 78.81 106 SER A O 1
ATOM 802 N N . ILE A 1 107 ? -0.280 5.967 -17.443 1.00 71.19 107 ILE A N 1
ATOM 803 C CA . ILE A 1 107 ? -0.374 7.369 -17.026 1.00 71.19 107 ILE A CA 1
ATOM 804 C C . ILE A 1 107 ? -0.180 8.296 -18.237 1.00 71.19 107 ILE A C 1
ATOM 806 O O . ILE A 1 107 ? 0.718 8.051 -19.055 1.00 71.19 107 ILE A O 1
ATOM 810 N N . PRO A 1 108 ? -1.000 9.355 -18.397 1.00 68.56 108 PRO A N 1
ATOM 811 C CA . PRO A 1 108 ? -0.759 10.346 -19.436 1.00 68.56 108 PRO A CA 1
ATOM 812 C C . PRO A 1 108 ? 0.617 10.979 -19.237 1.00 68.56 108 PRO A C 1
ATOM 814 O O . PRO A 1 108 ? 1.045 11.213 -18.108 1.00 68.56 108 PRO A O 1
ATOM 817 N N . ARG A 1 109 ? 1.308 11.282 -20.340 1.00 63.88 109 ARG A N 1
ATOM 818 C CA . ARG A 1 109 ? 2.693 1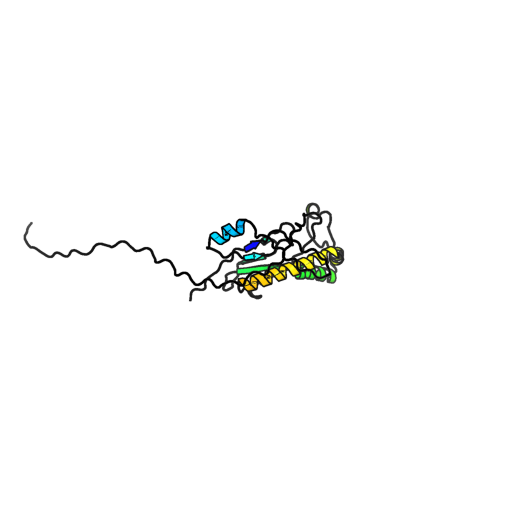1.778 -20.305 1.00 63.88 109 ARG A CA 1
ATOM 819 C C . ARG A 1 109 ? 2.855 13.041 -19.446 1.00 63.88 109 ARG A C 1
ATOM 821 O O . ARG A 1 109 ? 3.868 13.178 -18.774 1.00 63.88 109 ARG A O 1
ATOM 828 N N . SER A 1 110 ? 1.826 13.890 -19.400 1.00 65.50 110 SER A N 1
ATOM 829 C CA . SER A 1 110 ? 1.757 15.093 -18.558 1.00 65.50 110 SER A CA 1
ATOM 830 C C . SER A 1 110 ? 1.867 14.822 -17.053 1.00 65.50 110 SER A C 1
ATOM 832 O O . SER A 1 110 ? 2.270 15.706 -16.312 1.00 65.50 110 SER A O 1
ATOM 834 N N . TYR A 1 111 ? 1.513 13.616 -16.605 1.00 63.62 111 TYR A N 1
ATOM 835 C CA . TYR A 1 111 ? 1.604 13.180 -15.207 1.00 63.62 111 TYR A CA 1
ATOM 836 C C . TYR A 1 111 ? 2.775 12.220 -14.963 1.00 63.62 111 TYR A C 1
ATOM 838 O O . TYR A 1 111 ? 3.010 11.814 -13.830 1.00 63.62 111 TYR A O 1
ATOM 846 N N . ALA A 1 112 ? 3.484 11.823 -16.023 1.00 61.28 112 ALA A N 1
ATOM 847 C CA . ALA A 1 112 ? 4.534 10.816 -15.960 1.00 61.28 112 ALA A CA 1
ATOM 848 C C . ALA A 1 112 ? 5.930 11.397 -15.724 1.00 61.28 112 ALA A C 1
ATOM 850 O O . ALA A 1 112 ? 6.854 10.607 -15.564 1.00 61.28 112 ALA A O 1
ATOM 851 N N . ASP A 1 113 ? 6.098 12.727 -15.751 1.00 61.38 113 ASP A N 1
ATOM 852 C CA . ASP A 1 113 ? 7.414 13.391 -15.723 1.00 61.38 113 ASP A CA 1
ATOM 853 C C . ASP A 1 113 ? 8.395 12.731 -16.720 1.00 61.38 113 ASP A C 1
ATOM 855 O O . ASP A 1 113 ? 9.501 12.319 -16.387 1.00 61.38 113 ASP A O 1
ATOM 859 N N . ASP A 1 114 ? 7.894 12.462 -17.936 1.00 59.47 114 ASP A N 1
ATOM 860 C CA . ASP A 1 114 ? 8.554 11.695 -19.006 1.00 59.47 114 ASP A CA 1
ATOM 861 C C . ASP A 1 114 ? 8.957 10.232 -18.690 1.00 59.47 114 ASP A C 1
ATOM 863 O O . ASP A 1 114 ? 9.462 9.525 -19.568 1.00 59.47 114 ASP A O 1
ATO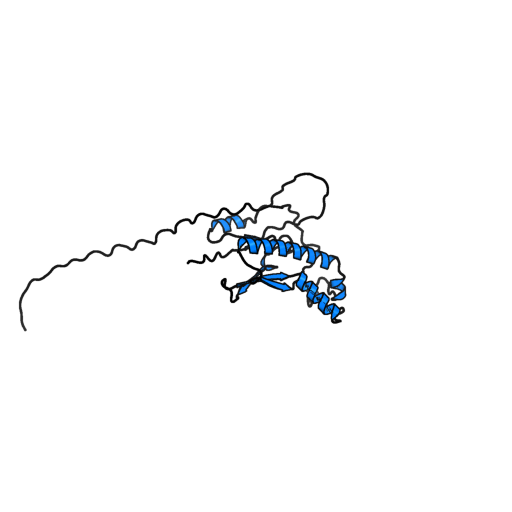M 867 N N . ARG A 1 115 ? 8.638 9.698 -17.504 1.00 63.97 115 ARG A N 1
ATOM 868 C CA . ARG A 1 115 ? 8.919 8.314 -17.067 1.00 63.97 115 ARG A CA 1
ATOM 869 C C . ARG A 1 115 ? 7.894 7.303 -17.573 1.00 63.97 115 ARG A C 1
ATOM 871 O O . ARG A 1 115 ? 7.272 6.564 -16.808 1.00 63.97 115 ARG A O 1
ATOM 878 N N . VAL A 1 116 ? 7.729 7.216 -18.888 1.00 74.31 116 VAL A N 1
ATOM 879 C CA . VAL A 1 116 ? 6.919 6.152 -19.499 1.00 74.31 116 VAL A CA 1
ATOM 880 C C . VAL A 1 116 ? 7.773 4.889 -19.646 1.00 74.31 116 VAL A C 1
ATOM 882 O O . VAL A 1 116 ? 8.218 4.549 -20.739 1.00 74.31 116 VAL A O 1
ATOM 885 N N . LEU A 1 117 ? 8.040 4.215 -18.524 1.00 87.12 117 LEU A N 1
ATOM 886 C CA . LEU A 1 117 ? 8.827 2.981 -18.502 1.00 87.12 117 LEU A CA 1
ATOM 887 C C . LEU A 1 117 ? 8.049 1.830 -19.147 1.00 87.12 117 LEU A C 1
ATOM 889 O O . LEU A 1 117 ? 6.851 1.659 -18.910 1.00 87.12 117 LEU A O 1
ATOM 893 N N . THR A 1 118 ? 8.744 1.006 -19.923 1.00 93.88 118 THR A N 1
ATOM 894 C CA . THR A 1 118 ? 8.288 -0.352 -20.245 1.00 93.88 118 THR A CA 1
ATOM 895 C C . THR A 1 118 ? 8.365 -1.252 -19.009 1.00 93.88 118 THR A C 1
ATOM 897 O O . THR A 1 118 ? 9.019 -0.905 -18.022 1.00 93.88 118 THR A O 1
ATOM 900 N N . ILE A 1 119 ? 7.707 -2.410 -19.039 1.00 96.12 119 ILE A N 1
ATOM 901 C CA . ILE A 1 119 ? 7.779 -3.400 -17.957 1.00 96.12 119 ILE A CA 1
ATOM 902 C C . ILE A 1 119 ? 9.232 -3.825 -17.707 1.00 96.12 119 ILE A C 1
ATOM 904 O O . ILE A 1 119 ? 9.658 -3.859 -16.553 1.00 96.12 119 ILE A O 1
ATOM 908 N N . ASP A 1 120 ? 10.011 -4.074 -18.763 1.00 97.62 120 ASP A N 1
ATOM 909 C CA . ASP A 1 120 ? 11.431 -4.425 -18.640 1.00 97.62 120 ASP A CA 1
ATOM 910 C C . ASP A 1 120 ? 12.232 -3.312 -17.964 1.00 97.62 120 ASP A C 1
ATOM 912 O O . ASP A 1 120 ? 12.988 -3.563 -17.024 1.00 97.62 120 ASP A O 1
ATOM 916 N N . GLN A 1 121 ? 12.023 -2.065 -18.394 1.00 95.00 121 GLN A N 1
ATOM 917 C CA . GLN A 1 121 ? 12.697 -0.914 -17.801 1.00 95.00 121 GLN A CA 1
ATOM 918 C C . GLN A 1 121 ? 12.321 -0.749 -16.326 1.00 95.00 121 GLN A C 1
ATOM 920 O O . GLN A 1 121 ? 13.216 -0.629 -15.493 1.00 95.00 121 GLN A O 1
ATOM 925 N N . ALA A 1 122 ? 11.033 -0.833 -15.980 1.00 92.88 122 ALA A N 1
ATOM 926 C CA . ALA A 1 122 ? 10.562 -0.741 -14.600 1.00 92.88 122 ALA A CA 1
ATOM 927 C C . ALA A 1 122 ? 11.156 -1.846 -13.709 1.00 92.88 122 ALA A C 1
ATOM 929 O O . ALA A 1 122 ? 11.613 -1.575 -12.601 1.00 92.88 122 ALA A O 1
ATOM 930 N N . LEU A 1 123 ? 11.211 -3.089 -14.193 1.00 96.12 123 LEU A N 1
ATOM 931 C CA . LEU A 1 123 ? 11.786 -4.209 -13.440 1.00 96.12 123 LEU A CA 1
ATOM 932 C C . LEU A 1 123 ? 13.320 -4.167 -13.355 1.00 96.12 123 LEU A C 1
ATOM 934 O O . LEU A 1 123 ? 13.890 -4.818 -12.480 1.00 96.12 123 LEU A O 1
ATOM 938 N N . SER A 1 124 ? 13.984 -3.402 -14.224 1.00 96.25 124 SER A N 1
ATOM 939 C CA . SER A 1 124 ? 15.430 -3.142 -14.171 1.00 96.25 124 SER A CA 1
ATOM 940 C C . SER A 1 124 ? 15.808 -1.897 -13.352 1.00 96.25 124 SER A C 1
ATOM 942 O O . SER A 1 124 ? 16.972 -1.735 -12.973 1.00 96.25 124 SER A O 1
ATOM 944 N N . ASP A 1 125 ? 14.840 -1.028 -13.047 1.00 92.81 125 ASP A N 1
ATOM 945 C CA . ASP A 1 125 ? 15.058 0.217 -12.316 1.00 92.81 125 ASP A CA 1
ATOM 946 C C . ASP A 1 125 ? 15.315 -0.062 -10.827 1.00 92.81 125 ASP A C 1
ATOM 948 O O . ASP A 1 125 ? 14.416 -0.329 -10.023 1.00 92.81 125 ASP A O 1
ATOM 952 N N . ARG A 1 126 ? 16.591 0.033 -10.438 1.00 93.81 126 ARG A N 1
ATOM 953 C CA . ARG A 1 126 ? 17.034 -0.194 -9.056 1.00 93.81 126 ARG A CA 1
ATOM 954 C C . ARG A 1 126 ? 16.397 0.774 -8.063 1.00 93.81 126 ARG A C 1
ATOM 956 O O . ARG A 1 126 ? 16.169 0.375 -6.920 1.00 93.81 126 ARG A O 1
ATOM 963 N N . GLN A 1 127 ? 16.130 2.016 -8.463 1.00 90.12 127 GLN A N 1
ATOM 964 C CA . GLN A 1 127 ? 15.518 2.999 -7.577 1.00 90.12 127 GLN A CA 1
ATOM 965 C C . GLN A 1 127 ? 14.039 2.675 -7.377 1.00 90.12 127 GLN A C 1
ATOM 967 O O . GLN A 1 127 ? 13.593 2.639 -6.232 1.00 90.12 127 GLN A O 1
ATOM 972 N N . LEU A 1 128 ? 13.304 2.332 -8.441 1.00 90.62 128 LEU A N 1
ATOM 973 C CA . LEU A 1 128 ? 11.913 1.881 -8.328 1.00 90.62 128 LEU A CA 1
ATOM 974 C C . LEU A 1 128 ? 11.793 0.664 -7.400 1.00 90.62 128 LEU A C 1
ATOM 976 O O . LEU A 1 128 ? 10.961 0.649 -6.488 1.00 90.62 128 LEU A O 1
ATOM 980 N N . LEU A 1 129 ? 12.648 -0.346 -7.585 1.00 94.94 129 LEU A N 1
ATOM 981 C CA . LEU A 1 129 ? 12.659 -1.539 -6.736 1.00 94.94 129 LEU A CA 1
ATOM 982 C C . LEU A 1 129 ? 12.981 -1.205 -5.272 1.00 94.94 129 LEU A C 1
ATOM 984 O O . LEU A 1 129 ? 12.336 -1.733 -4.364 1.00 94.94 129 LEU A O 1
ATOM 988 N N . LYS A 1 130 ? 13.944 -0.307 -5.031 1.00 95.25 130 LYS A N 1
ATOM 989 C CA . LYS A 1 130 ? 14.312 0.150 -3.685 1.00 95.25 130 LYS A CA 1
ATOM 990 C C . LYS A 1 130 ? 13.166 0.906 -3.008 1.00 95.25 130 LYS A C 1
ATOM 992 O O . LYS A 1 130 ? 12.874 0.629 -1.844 1.00 95.25 130 LYS A O 1
ATOM 997 N N . SER A 1 131 ? 12.493 1.806 -3.723 1.00 92.75 131 SER A N 1
ATOM 998 C CA . SER A 1 131 ? 11.341 2.556 -3.209 1.00 92.75 131 SER A CA 1
ATOM 999 C C . SER A 1 131 ? 10.188 1.633 -2.834 1.00 92.75 131 SER A C 1
ATOM 1001 O O . SER A 1 131 ? 9.635 1.748 -1.742 1.00 92.75 131 SER A O 1
ATOM 1003 N N . ASN A 1 132 ? 9.876 0.648 -3.680 1.00 96.25 132 ASN A N 1
ATOM 1004 C CA . ASN A 1 132 ? 8.829 -0.325 -3.375 1.00 96.25 132 ASN A CA 1
ATOM 1005 C C . ASN A 1 132 ? 9.213 -1.228 -2.195 1.00 96.25 132 ASN A C 1
ATOM 1007 O O . ASN A 1 132 ? 8.375 -1.477 -1.336 1.00 96.25 132 ASN A O 1
ATOM 1011 N N . ALA A 1 133 ? 10.474 -1.655 -2.072 1.00 97.12 133 ALA A N 1
ATOM 1012 C CA . ALA A 1 133 ? 10.931 -2.404 -0.898 1.00 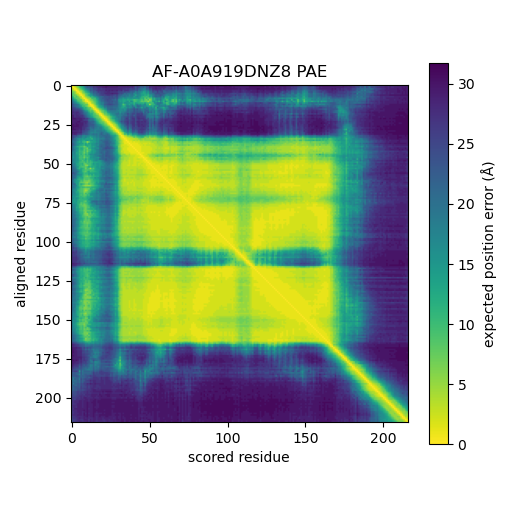97.12 133 ALA A CA 1
ATOM 1013 C C . ALA A 1 133 ? 10.785 -1.596 0.409 1.00 97.12 133 ALA A C 1
ATOM 1015 O O . ALA A 1 133 ? 10.390 -2.142 1.443 1.00 97.12 133 ALA A O 1
ATOM 1016 N N . TYR A 1 134 ? 11.061 -0.290 0.365 1.00 96.19 134 TYR A N 1
ATOM 1017 C CA . TYR A 1 134 ? 10.850 0.612 1.498 1.00 96.19 134 TYR A CA 1
ATOM 1018 C C . TYR A 1 134 ? 9.359 0.762 1.847 1.00 96.19 134 TYR A C 1
ATOM 1020 O O . TYR A 1 134 ? 8.995 0.602 3.015 1.00 96.19 134 TYR A O 1
ATOM 1028 N N . ALA A 1 135 ? 8.498 0.968 0.844 1.00 96.75 135 ALA A N 1
ATOM 1029 C CA . ALA A 1 135 ? 7.046 1.039 1.013 1.00 96.75 135 ALA A CA 1
ATOM 1030 C C . ALA A 1 135 ? 6.479 -0.243 1.645 1.00 96.75 135 ALA A C 1
ATOM 1032 O O . ALA A 1 135 ? 5.725 -0.178 2.612 1.00 96.75 135 ALA A O 1
ATOM 1033 N N . VAL A 1 136 ? 6.911 -1.423 1.181 1.00 98.06 136 VAL A N 1
ATOM 1034 C CA . VAL A 1 136 ? 6.509 -2.723 1.753 1.00 98.06 136 VAL A CA 1
ATOM 1035 C C . VAL A 1 136 ? 6.789 -2.784 3.247 1.00 98.06 136 VAL A C 1
ATOM 1037 O O . VAL A 1 136 ? 5.936 -3.226 4.017 1.00 98.06 136 VAL A O 1
ATOM 1040 N N . ARG A 1 137 ? 7.978 -2.345 3.672 1.00 97.81 137 ARG A N 1
ATOM 1041 C CA . ARG A 1 137 ? 8.346 -2.341 5.088 1.00 97.81 137 ARG A CA 1
ATOM 1042 C C . ARG A 1 137 ? 7.413 -1.437 5.898 1.00 97.81 137 ARG A C 1
ATOM 1044 O O . ARG A 1 137 ? 6.845 -1.903 6.884 1.00 97.81 137 ARG A O 1
ATOM 1051 N N . LYS A 1 138 ? 7.203 -0.194 5.459 1.00 97.06 138 LYS A N 1
ATOM 1052 C CA . LYS A 1 138 ? 6.364 0.786 6.173 1.00 97.06 138 LYS A CA 1
ATOM 1053 C C . LYS A 1 138 ? 4.884 0.384 6.205 1.00 97.06 138 LYS A C 1
ATOM 1055 O O . LYS A 1 138 ? 4.232 0.506 7.242 1.00 97.06 138 LYS A O 1
ATOM 1060 N N . ILE A 1 139 ? 4.363 -0.197 5.125 1.00 97.75 139 ILE A N 1
ATOM 1061 C CA . ILE A 1 139 ? 3.004 -0.755 5.084 1.00 97.75 139 ILE A CA 1
ATOM 1062 C C . ILE A 1 139 ? 2.873 -1.941 6.050 1.00 97.75 139 ILE A C 1
ATOM 1064 O O . ILE A 1 139 ? 1.900 -2.014 6.799 1.00 97.75 139 ILE A O 1
ATOM 1068 N N . LYS A 1 140 ? 3.852 -2.860 6.091 1.00 97.81 140 LYS A N 1
ATOM 1069 C CA . LYS A 1 140 ? 3.841 -4.009 7.019 1.00 97.81 140 LYS A CA 1
ATOM 1070 C C . LYS A 1 140 ? 3.888 -3.566 8.485 1.00 97.81 140 LYS A C 1
ATOM 1072 O O . LYS A 1 140 ? 3.172 -4.137 9.307 1.00 97.81 140 LYS A O 1
ATOM 1077 N N . GLU A 1 141 ? 4.682 -2.547 8.809 1.00 97.44 141 GLU A N 1
ATOM 1078 C CA . GLU A 1 141 ? 4.750 -1.952 10.151 1.00 97.44 141 GLU A CA 1
ATOM 1079 C C . GLU A 1 141 ? 3.390 -1.373 10.581 1.00 97.44 141 GLU A C 1
ATOM 1081 O O . GLU A 1 141 ? 2.880 -1.714 11.654 1.00 97.44 141 GLU A O 1
ATOM 1086 N N . ASN A 1 142 ? 2.754 -0.580 9.714 1.00 97.19 142 ASN A N 1
ATOM 1087 C CA . ASN A 1 142 ? 1.423 -0.026 9.965 1.00 97.19 142 ASN A CA 1
ATOM 1088 C C . ASN A 1 142 ? 0.336 -1.105 10.038 1.00 97.19 142 ASN A C 1
ATOM 1090 O O . ASN A 1 142 ? -0.526 -1.056 10.914 1.00 97.19 142 ASN A O 1
ATOM 1094 N N . LEU A 1 143 ? 0.389 -2.131 9.186 1.00 96.94 143 LEU A N 1
ATOM 1095 C CA . LEU A 1 143 ? -0.553 -3.247 9.243 1.00 96.94 143 LEU A CA 1
ATOM 1096 C C . LEU A 1 143 ? -0.434 -4.025 10.558 1.00 96.94 143 LEU A C 1
ATOM 1098 O O . LEU A 1 143 ? -1.443 -4.398 11.152 1.00 96.94 143 LEU A O 1
ATOM 1102 N N . ALA A 1 144 ? 0.787 -4.255 11.044 1.00 97.12 144 ALA A N 1
ATOM 1103 C CA . ALA A 1 144 ? 1.007 -4.911 12.330 1.00 97.12 144 ALA A CA 1
ATOM 1104 C C . ALA A 1 144 ? 0.445 -4.081 13.498 1.00 97.12 144 ALA A C 1
ATOM 1106 O O . ALA A 1 144 ? -0.124 -4.637 14.442 1.00 97.12 144 ALA A O 1
ATOM 1107 N N . LEU A 1 145 ? 0.568 -2.753 13.427 1.00 95.38 145 LEU A N 1
ATOM 1108 C CA . LEU A 1 145 ? -0.072 -1.822 14.354 1.00 95.38 145 LEU A CA 1
ATOM 1109 C C . LEU A 1 145 ? -1.604 -1.922 14.282 1.00 95.38 145 LEU A C 1
ATOM 1111 O O . LEU A 1 145 ? -2.234 -2.160 15.311 1.00 95.38 145 LEU A O 1
ATOM 1115 N N . LEU A 1 146 ? -2.193 -1.842 13.087 1.00 94.19 146 LEU A N 1
ATOM 1116 C CA . LEU A 1 146 ? -3.638 -1.971 12.873 1.00 94.19 146 LEU A CA 1
ATOM 1117 C C . LEU A 1 146 ? -4.188 -3.266 13.465 1.00 94.19 146 LEU A C 1
ATOM 1119 O O . LEU A 1 146 ? -5.118 -3.227 14.271 1.00 94.19 146 LEU A O 1
ATOM 1123 N N . LYS A 1 147 ? -3.583 -4.409 13.125 1.00 95.69 147 LYS A N 1
ATOM 1124 C CA . LYS A 1 147 ? -3.990 -5.721 13.646 1.00 95.69 147 LYS A CA 1
ATOM 1125 C C . LYS A 1 147 ? -3.956 -5.756 15.170 1.00 95.69 147 LYS A C 1
ATOM 1127 O O . LYS A 1 147 ? -4.909 -6.210 15.798 1.00 95.69 147 LYS A O 1
ATOM 1132 N N . ARG A 1 148 ? -2.884 -5.237 15.776 1.00 96.44 148 ARG A N 1
ATOM 1133 C CA . ARG A 1 148 ? -2.720 -5.232 17.235 1.00 96.44 148 ARG A CA 1
ATOM 1134 C C . ARG A 1 148 ? -3.777 -4.386 17.945 1.00 96.44 148 ARG A C 1
ATOM 1136 O O . ARG A 1 148 ? -4.273 -4.800 18.988 1.00 96.44 148 ARG A O 1
ATOM 1143 N N . GLU A 1 149 ? -4.100 -3.211 17.415 1.00 92.69 149 GLU A N 1
ATOM 1144 C CA . GLU A 1 149 ? -4.975 -2.249 18.100 1.00 92.69 149 GLU A CA 1
ATOM 1145 C C . GLU A 1 149 ? -6.470 -2.501 17.827 1.00 92.69 149 GLU A C 1
ATOM 1147 O O . GLU A 1 149 ? -7.312 -2.160 18.658 1.00 92.69 149 GLU A O 1
ATOM 1152 N N . THR A 1 150 ? -6.809 -3.134 16.699 1.00 89.94 150 THR A N 1
ATOM 1153 C CA . THR A 1 150 ? -8.205 -3.391 16.282 1.00 89.94 150 THR A CA 1
ATOM 1154 C C . THR A 1 150 ? -8.643 -4.853 16.443 1.00 89.94 150 THR A C 1
ATOM 1156 O O . THR A 1 150 ? -9.842 -5.150 16.512 1.00 89.94 150 THR A O 1
ATOM 1159 N N . GLY A 1 151 ? -7.685 -5.783 16.509 1.00 93.00 151 GLY A N 1
ATOM 1160 C CA . GLY A 1 151 ? -7.938 -7.224 16.477 1.00 93.00 151 GLY A CA 1
ATOM 1161 C C . GLY A 1 151 ? -8.371 -7.748 15.104 1.00 93.00 151 GLY A C 1
ATOM 1162 O O . GLY A 1 151 ? -8.960 -8.823 15.041 1.00 93.00 151 GLY A O 1
ATOM 1163 N N . VAL A 1 152 ? -8.146 -6.987 14.028 1.00 93.44 152 VAL A N 1
ATOM 1164 C CA . VAL A 1 152 ? -8.358 -7.441 12.646 1.00 93.44 152 VAL A CA 1
ATOM 1165 C C . VAL A 1 152 ? -7.394 -8.578 12.310 1.00 93.44 152 VAL A C 1
ATOM 1167 O O . VAL A 1 152 ? -6.220 -8.554 12.688 1.00 93.44 152 VAL A O 1
ATOM 1170 N N . THR A 1 153 ? -7.894 -9.568 11.578 1.00 94.00 153 THR A N 1
ATOM 1171 C CA . THR A 1 153 ? -7.127 -10.738 11.129 1.00 94.00 153 THR A CA 1
ATOM 1172 C C . THR A 1 153 ? -6.849 -10.697 9.627 1.00 94.00 153 THR A C 1
ATOM 1174 O O . THR A 1 153 ? -7.418 -9.891 8.896 1.00 94.00 153 THR A O 1
ATOM 1177 N N . ASP A 1 154 ? -5.990 -11.594 9.135 1.00 95.31 154 ASP A N 1
ATOM 1178 C CA . ASP A 1 154 ? -5.716 -11.717 7.694 1.00 95.31 154 ASP A CA 1
ATOM 1179 C C . ASP A 1 154 ? -6.960 -12.047 6.854 1.00 95.31 154 ASP A C 1
ATOM 1181 O O . ASP A 1 154 ? -7.032 -11.643 5.698 1.00 95.31 154 ASP A O 1
ATOM 1185 N N . ALA A 1 155 ? -7.980 -12.692 7.431 1.00 93.56 155 ALA A N 1
ATOM 1186 C CA . ALA A 1 155 ? -9.244 -12.966 6.737 1.00 93.56 155 ALA A CA 1
ATOM 1187 C C . ALA A 1 155 ? -10.040 -11.686 6.396 1.00 93.56 155 ALA A C 1
ATOM 1189 O O . ALA A 1 155 ? -10.859 -11.665 5.469 1.00 93.56 155 ALA A O 1
ATOM 1190 N N . GLU A 1 156 ? -9.783 -10.610 7.138 1.00 94.50 156 GLU A N 1
ATOM 1191 C CA . GLU A 1 156 ? -10.440 -9.307 7.030 1.00 94.50 156 GLU A CA 1
ATOM 1192 C C . GLU A 1 156 ? -9.582 -8.286 6.258 1.00 94.50 156 GLU A C 1
ATOM 1194 O O . GLU A 1 156 ? -9.911 -7.102 6.231 1.00 94.50 156 GLU A O 1
ATOM 1199 N N . ILE A 1 157 ? -8.492 -8.726 5.620 1.00 96.62 157 ILE A N 1
ATOM 1200 C CA . ILE A 1 157 ? -7.583 -7.873 4.849 1.00 96.62 157 ILE A CA 1
ATOM 1201 C C . ILE A 1 157 ? -7.638 -8.258 3.372 1.00 96.62 157 ILE A C 1
ATOM 1203 O O . ILE A 1 157 ? -7.560 -9.429 3.005 1.00 96.62 157 ILE A O 1
ATOM 1207 N N . VAL A 1 158 ? -7.738 -7.249 2.514 1.00 97.12 158 VAL A N 1
ATOM 1208 C CA . VAL A 1 158 ? -7.617 -7.362 1.063 1.00 97.12 158 VAL A CA 1
ATOM 1209 C C . VAL A 1 158 ? -6.380 -6.584 0.640 1.00 97.12 158 VAL A C 1
ATOM 1211 O O . VAL A 1 158 ? -6.280 -5.380 0.866 1.00 97.12 158 VAL A O 1
ATOM 1214 N N . LYS A 1 159 ? -5.424 -7.282 0.031 1.00 97.75 159 LYS A N 1
ATOM 1215 C CA . LYS A 1 159 ? -4.229 -6.668 -0.546 1.00 97.75 159 LYS A CA 1
ATOM 1216 C C . LYS A 1 159 ? -4.535 -6.163 -1.950 1.00 97.75 159 LYS A C 1
ATOM 1218 O O . LYS A 1 159 ? -5.024 -6.925 -2.780 1.00 97.75 159 LYS A O 1
ATOM 1223 N N . ILE A 1 160 ? -4.241 -4.895 -2.202 1.00 97.81 160 ILE A N 1
ATOM 1224 C CA . ILE A 1 160 ? -4.502 -4.225 -3.475 1.00 97.81 160 ILE A CA 1
ATOM 1225 C C . ILE A 1 160 ? -3.152 -3.932 -4.132 1.00 97.81 160 ILE A C 1
ATOM 1227 O O . ILE A 1 160 ? -2.406 -3.106 -3.603 1.00 97.81 160 ILE A O 1
ATOM 1231 N N . PRO A 1 161 ? -2.809 -4.589 -5.256 1.00 97.38 161 PRO A N 1
ATOM 1232 C CA . PRO A 1 161 ? -1.562 -4.330 -5.961 1.00 97.38 161 PRO A CA 1
ATOM 1233 C C . PRO A 1 161 ? -1.381 -2.839 -6.256 1.00 97.38 161 PRO A C 1
ATOM 1235 O O . PRO A 1 161 ? -2.214 -2.219 -6.912 1.00 97.38 161 PRO A O 1
ATOM 1238 N N . ALA A 1 162 ? -0.282 -2.278 -5.767 1.00 94.25 162 ALA A N 1
ATOM 1239 C CA . ALA A 1 162 ? 0.084 -0.877 -5.947 1.00 94.25 162 ALA A CA 1
ATOM 1240 C C . ALA A 1 162 ? 1.587 -0.783 -6.218 1.00 94.25 162 ALA A C 1
ATOM 1242 O O . ALA A 1 162 ? 2.307 -1.759 -6.041 1.00 94.25 162 ALA A O 1
ATOM 1243 N N . MET A 1 163 ? 2.086 0.368 -6.651 1.00 91.75 163 MET A N 1
ATOM 1244 C CA . MET A 1 163 ? 3.524 0.637 -6.703 1.00 91.75 163 MET A CA 1
ATOM 1245 C C . MET A 1 163 ? 3.786 2.074 -6.280 1.00 91.75 163 MET A C 1
ATOM 1247 O O . MET A 1 163 ? 2.947 2.946 -6.484 1.00 91.75 163 MET A O 1
ATOM 1251 N N . TYR A 1 164 ? 4.969 2.306 -5.722 1.00 91.56 164 TYR A N 1
ATOM 1252 C CA . TYR A 1 164 ? 5.407 3.608 -5.239 1.00 91.56 164 TYR A CA 1
ATOM 1253 C C . TYR A 1 164 ? 6.667 4.050 -5.973 1.00 91.56 164 TYR A C 1
ATOM 1255 O O . TYR A 1 164 ? 7.578 3.254 -6.215 1.00 91.56 164 TYR A O 1
ATOM 1263 N N . VAL A 1 165 ? 6.719 5.334 -6.308 1.00 86.06 165 VAL A N 1
ATOM 1264 C CA . VAL A 1 165 ? 7.881 5.992 -6.907 1.00 86.06 165 VAL A CA 1
ATOM 1265 C C . VAL A 1 165 ? 8.422 7.024 -5.929 1.00 86.06 165 VAL A C 1
ATOM 1267 O O . VAL A 1 165 ? 7.667 7.610 -5.157 1.00 86.06 165 VAL A O 1
ATOM 1270 N N . ASP A 1 166 ? 9.736 7.235 -5.948 1.00 77.50 166 ASP A N 1
ATOM 1271 C CA . ASP A 1 166 ? 10.330 8.357 -5.220 1.00 77.50 166 ASP A CA 1
ATOM 1272 C C . ASP A 1 166 ? 10.162 9.616 -6.077 1.00 77.50 166 ASP A C 1
ATOM 1274 O O . ASP A 1 166 ? 10.672 9.676 -7.204 1.00 77.50 166 ASP A O 1
ATOM 1278 N N . PHE A 1 167 ? 9.428 10.599 -5.563 1.00 63.81 167 PHE A N 1
ATOM 1279 C CA . PHE A 1 167 ? 9.374 11.932 -6.150 1.00 63.81 167 PHE A CA 1
ATOM 1280 C C . PHE A 1 167 ? 10.580 12.699 -5.614 1.00 63.81 167 PHE A C 1
ATOM 1282 O O . PHE A 1 167 ? 10.612 13.067 -4.443 1.00 63.81 167 PHE A O 1
ATOM 1289 N N . GLY A 1 168 ? 11.595 12.873 -6.460 1.00 51.28 168 GLY A N 1
ATOM 1290 C CA . GLY A 1 168 ? 12.927 13.357 -6.081 1.00 51.28 168 GLY A CA 1
ATOM 1291 C C . GLY A 1 168 ? 13.000 14.756 -5.459 1.00 51.28 168 GLY A C 1
ATOM 1292 O O . GLY A 1 168 ? 14.078 15.114 -5.009 1.00 51.28 168 GLY A O 1
ATOM 1293 N N . ASP A 1 169 ? 11.892 15.502 -5.374 1.00 43.78 169 ASP A N 1
ATOM 1294 C CA . ASP A 1 169 ? 11.871 16.910 -4.951 1.00 43.78 169 ASP A CA 1
ATOM 1295 C C . ASP A 1 169 ? 10.748 17.279 -3.963 1.00 43.78 169 ASP A C 1
ATOM 1297 O O . ASP A 1 169 ? 10.585 18.453 -3.629 1.00 43.78 169 ASP A O 1
ATOM 1301 N N . PHE A 1 170 ? 9.978 16.317 -3.431 1.00 41.47 170 PHE A N 1
ATOM 1302 C CA . PHE A 1 170 ? 9.176 16.638 -2.244 1.00 41.47 170 PHE A CA 1
ATOM 1303 C C . PHE A 1 170 ? 10.132 16.772 -1.056 1.00 41.47 170 PHE A C 1
ATOM 1305 O O . PHE A 1 170 ? 10.899 15.834 -0.811 1.00 41.47 170 PHE A O 1
ATOM 1312 N N . PRO A 1 171 ? 10.139 17.908 -0.325 1.00 37.66 171 PRO A N 1
ATOM 1313 C CA . PRO A 1 171 ? 11.040 18.088 0.798 1.00 37.66 171 PRO A CA 1
ATOM 1314 C C . PRO A 1 171 ? 10.795 16.953 1.785 1.00 37.66 171 PRO A C 1
ATOM 1316 O O . PRO A 1 171 ? 9.768 16.900 2.459 1.00 37.66 171 PRO A O 1
ATOM 1319 N N . ARG A 1 172 ? 11.748 16.018 1.850 1.00 42.75 172 ARG A N 1
ATOM 1320 C CA . ARG A 1 172 ? 11.809 15.024 2.913 1.00 42.75 172 ARG A CA 1
ATOM 1321 C C . ARG A 1 172 ? 12.001 15.822 4.190 1.00 42.75 172 ARG A C 1
ATOM 1323 O O . ARG A 1 172 ? 13.117 16.249 4.477 1.00 42.75 172 ARG A O 1
ATOM 1330 N N . SER A 1 173 ? 10.916 16.079 4.915 1.00 40.06 173 SER A N 1
ATOM 1331 C CA . SER A 1 173 ? 10.986 16.703 6.230 1.00 40.06 173 SER A CA 1
ATOM 1332 C C . SER A 1 173 ? 11.898 15.837 7.100 1.00 40.06 173 SER A C 1
ATOM 1334 O O . SER A 1 173 ? 11.544 14.735 7.522 1.00 40.06 173 SER A O 1
ATOM 1336 N N . ALA A 1 174 ? 13.130 16.310 7.287 1.00 34.38 174 ALA A N 1
ATOM 1337 C CA . ALA A 1 174 ? 14.121 15.697 8.149 1.00 34.38 174 ALA A CA 1
ATOM 1338 C C . ALA A 1 174 ? 13.687 15.947 9.596 1.00 34.38 174 ALA A C 1
ATOM 1340 O O . ALA A 1 174 ? 14.041 16.952 10.207 1.00 34.38 174 ALA A O 1
ATOM 1341 N N . GLY A 1 175 ? 12.861 15.049 10.123 1.00 37.75 175 GLY A N 1
ATOM 1342 C CA . GLY A 1 175 ? 12.449 15.030 11.519 1.00 37.75 175 GLY A CA 1
ATOM 1343 C C . GLY A 1 175 ? 12.777 13.667 12.127 1.00 37.75 175 GLY A C 1
ATOM 1344 O O . GLY A 1 175 ? 12.339 12.654 11.587 1.00 37.75 175 GLY A O 1
ATOM 1345 N N . PRO A 1 176 ? 13.547 13.601 13.226 1.00 45.34 176 PRO A N 1
ATOM 1346 C CA . PRO A 1 176 ? 13.880 12.339 13.859 1.00 45.34 176 PRO A CA 1
ATOM 1347 C C . PRO A 1 176 ? 12.709 11.933 14.748 1.00 45.34 176 PRO A C 1
ATOM 1349 O O . PRO A 1 176 ? 12.346 12.726 15.613 1.00 45.34 176 PRO A O 1
ATOM 1352 N N . CYS A 1 177 ? 12.169 10.717 14.634 1.00 43.72 177 CYS A N 1
ATOM 1353 C CA . CYS A 1 177 ? 11.855 9.968 15.851 1.00 43.72 177 CYS A CA 1
ATOM 1354 C C . CYS A 1 177 ? 11.496 8.490 15.657 1.00 43.72 177 CYS A C 1
ATOM 1356 O O . CYS A 1 177 ? 10.646 8.106 14.864 1.00 43.72 177 CYS A O 1
ATOM 1358 N N . GLY A 1 178 ? 12.077 7.675 16.541 1.00 39.78 178 GLY A N 1
ATOM 1359 C CA . GLY A 1 178 ? 11.509 6.411 16.982 1.00 39.78 178 GLY A CA 1
ATOM 1360 C C . GLY A 1 178 ? 10.854 6.603 18.351 1.00 39.78 178 GLY A C 1
ATOM 1361 O O . GLY A 1 178 ? 11.522 6.974 19.319 1.00 39.78 178 GLY A O 1
ATOM 1362 N N . HIS A 1 179 ? 9.560 6.301 18.460 1.00 39.75 179 HIS A N 1
ATOM 1363 C CA . HIS A 1 179 ? 8.876 6.137 19.742 1.00 39.75 179 HIS A CA 1
ATOM 1364 C C . HIS A 1 179 ? 8.224 4.756 19.846 1.00 39.75 179 HIS A C 1
ATOM 1366 O O . HIS A 1 179 ? 7.539 4.287 18.944 1.00 39.75 179 HIS A O 1
ATOM 1372 N N . ARG A 1 180 ? 8.400 4.114 21.007 1.00 32.88 180 ARG A N 1
ATOM 1373 C CA . ARG A 1 180 ? 7.563 2.999 21.459 1.00 32.88 180 ARG A CA 1
ATOM 1374 C C . ARG A 1 180 ? 6.390 3.600 22.236 1.00 32.88 180 ARG A C 1
ATOM 1376 O O . ARG A 1 180 ? 6.613 4.193 23.291 1.00 32.88 180 ARG A O 1
ATOM 1383 N N . LEU A 1 181 ? 5.169 3.453 21.718 1.00 39.50 181 LEU A N 1
ATOM 1384 C CA . LEU A 1 181 ? 3.941 3.823 22.429 1.00 39.50 181 LEU A CA 1
ATOM 1385 C C . LEU A 1 181 ? 3.881 3.087 23.785 1.00 39.50 181 LEU A C 1
ATOM 1387 O O . LEU A 1 181 ? 4.184 1.888 23.832 1.00 39.50 181 LEU A O 1
ATOM 1391 N N . PRO A 1 182 ? 3.510 3.759 24.892 1.00 33.94 182 PRO A N 1
ATOM 1392 C CA . PRO A 1 182 ? 3.269 3.072 26.155 1.00 33.94 182 PRO A CA 1
ATOM 1393 C C . PRO A 1 182 ? 2.099 2.084 25.991 1.00 33.94 182 PRO A C 1
ATOM 1395 O O . PRO A 1 182 ? 1.154 2.375 25.253 1.00 33.94 182 PRO A O 1
ATOM 1398 N N . PRO A 1 183 ? 2.125 0.917 26.659 1.00 32.88 183 PRO A N 1
ATOM 1399 C CA . PRO A 1 183 ? 1.023 -0.034 26.577 1.00 32.88 183 PRO A CA 1
ATOM 1400 C C . PRO A 1 183 ? -0.276 0.620 27.063 1.00 32.88 183 PRO A C 1
ATOM 1402 O O . PRO A 1 183 ? -0.299 1.269 28.114 1.00 32.88 183 PRO A O 1
ATOM 1405 N N . ARG A 1 184 ? -1.366 0.442 26.302 1.00 46.44 184 ARG A N 1
ATOM 1406 C CA . ARG A 1 184 ? -2.692 0.958 26.663 1.00 46.44 184 ARG A CA 1
ATOM 1407 C C . ARG A 1 184 ? -3.082 0.449 28.054 1.00 46.44 184 ARG A C 1
ATOM 1409 O O . ARG A 1 184 ? -3.272 -0.751 28.259 1.00 46.44 184 ARG A O 1
ATOM 1416 N N . ARG A 1 185 ? -3.279 1.360 29.013 1.00 40.75 185 ARG A N 1
ATOM 1417 C CA . ARG A 1 185 ? -4.053 1.048 30.222 1.00 40.75 185 ARG A CA 1
ATOM 1418 C C . ARG A 1 185 ? -5.483 0.776 29.768 1.00 40.75 185 ARG A C 1
ATOM 1420 O O . ARG A 1 185 ? -6.106 1.650 29.171 1.00 40.75 185 ARG A O 1
ATOM 1427 N N . ARG A 1 186 ? -6.016 -0.418 30.057 1.00 37.81 186 ARG A N 1
ATOM 1428 C CA . ARG A 1 186 ? -7.461 -0.668 29.954 1.00 37.81 186 ARG A CA 1
ATOM 1429 C C . ARG A 1 186 ? -8.162 0.406 30.785 1.00 37.81 186 ARG A C 1
ATOM 1431 O O . ARG A 1 186 ? -8.074 0.369 32.012 1.00 37.81 186 ARG A O 1
ATOM 1438 N N . GLN A 1 187 ? -8.818 1.363 30.132 1.00 41.47 187 GLN A N 1
ATOM 1439 C CA . GLN A 1 187 ? -9.724 2.265 30.829 1.00 41.47 187 GLN A CA 1
ATOM 1440 C C . GLN A 1 187 ? -10.763 1.390 31.536 1.00 41.47 187 GLN A C 1
ATOM 1442 O O . GLN A 1 187 ? -11.391 0.520 30.922 1.00 41.47 187 GLN A O 1
ATOM 1447 N N . ARG A 1 188 ? -10.871 1.554 32.860 1.00 41.72 188 ARG A N 1
ATOM 1448 C CA . ARG A 1 188 ? -11.983 0.984 33.619 1.00 41.72 188 ARG A CA 1
ATOM 1449 C C . ARG A 1 188 ? -13.256 1.578 33.026 1.00 41.72 188 ARG A C 1
ATOM 1451 O O . ARG A 1 188 ? -13.288 2.766 32.724 1.00 41.72 188 ARG A O 1
ATOM 1458 N N . ARG A 1 189 ? -14.268 0.733 32.827 1.00 39.06 189 ARG A N 1
ATOM 1459 C CA . ARG A 1 189 ? -15.602 1.160 32.397 1.00 39.06 189 ARG A CA 1
ATOM 1460 C C . ARG A 1 189 ? -16.061 2.250 33.367 1.00 39.06 189 ARG A C 1
ATOM 1462 O O . ARG A 1 189 ? -16.280 1.945 34.537 1.00 39.06 189 ARG A O 1
ATOM 1469 N N . HIS A 1 190 ? -16.143 3.495 32.911 1.00 43.88 190 HIS A N 1
ATOM 1470 C CA . HIS A 1 190 ? -16.957 4.475 33.612 1.00 43.88 190 HIS A CA 1
ATOM 1471 C C . HIS A 1 190 ? -18.405 4.004 33.470 1.00 43.88 190 HIS A C 1
ATOM 1473 O O . HIS A 1 190 ? -18.807 3.575 32.388 1.00 43.88 190 HIS A O 1
ATOM 1479 N N . ALA A 1 191 ? -19.119 3.941 34.594 1.00 48.12 191 ALA A N 1
ATOM 1480 C CA . ALA A 1 191 ? -20.522 3.559 34.613 1.00 48.12 191 ALA A CA 1
ATOM 1481 C C . ALA A 1 191 ? -21.320 4.525 33.730 1.00 48.12 191 ALA A C 1
ATOM 1483 O O . ALA A 1 191 ? -21.028 5.723 33.716 1.00 48.12 191 ALA A O 1
ATOM 1484 N N . ASP A 1 192 ? -22.294 3.987 32.997 1.00 45.56 192 ASP A N 1
ATOM 1485 C CA . ASP A 1 192 ? -23.206 4.790 32.190 1.00 45.56 192 ASP A CA 1
ATOM 1486 C C . ASP A 1 192 ? -23.886 5.849 33.083 1.00 45.56 192 ASP A C 1
ATOM 1488 O O . ASP A 1 192 ? -24.248 5.538 34.227 1.00 45.56 192 ASP A O 1
ATOM 1492 N N . PRO A 1 193 ? -24.063 7.097 32.610 1.00 47.09 193 PRO A N 1
ATOM 1493 C CA . PRO A 1 193 ? -24.857 8.076 33.339 1.00 47.09 193 PRO A CA 1
ATOM 1494 C C . PRO A 1 193 ? -26.300 7.559 33.494 1.00 47.09 193 PRO A C 1
ATOM 1496 O O . PRO A 1 193 ? -26.821 6.917 32.574 1.00 47.09 193 PRO A O 1
ATOM 1499 N N . PRO A 1 194 ? -26.958 7.801 34.644 1.00 48.03 194 PRO A N 1
ATOM 1500 C CA . PRO A 1 194 ? -28.317 7.326 34.863 1.00 48.03 194 PRO A CA 1
ATOM 1501 C C . PRO A 1 194 ? -29.282 7.962 33.847 1.00 48.03 194 PRO A C 1
ATOM 1503 O O . PRO A 1 194 ? -29.081 9.114 33.449 1.00 48.03 194 PRO A O 1
ATOM 1506 N N . PRO A 1 195 ? -30.331 7.236 33.419 1.00 52.88 195 PRO A N 1
ATOM 1507 C CA . PRO A 1 195 ? -31.317 7.781 32.496 1.00 52.88 195 PRO A CA 1
ATOM 1508 C C . PRO A 1 195 ? -32.049 8.982 33.121 1.00 52.88 195 PRO A C 1
ATOM 1510 O O . PRO A 1 195 ? -32.205 9.033 34.346 1.00 52.88 195 PRO A O 1
ATOM 1513 N N . PRO A 1 196 ? -32.521 9.940 32.302 1.00 46.91 196 PRO A N 1
ATOM 1514 C CA . PRO A 1 196 ? -33.260 11.093 32.797 1.00 46.91 196 PRO A CA 1
ATOM 1515 C C . PRO A 1 196 ? -34.540 10.640 33.508 1.00 46.91 196 PRO A C 1
ATOM 1517 O O . PRO A 1 196 ? -35.326 9.851 32.978 1.00 46.91 196 PRO A O 1
ATOM 1520 N N . THR A 1 197 ? -34.739 11.135 34.728 1.00 54.12 197 THR A N 1
ATOM 1521 C CA . THR A 1 197 ? -35.918 10.856 35.548 1.00 54.12 197 THR A CA 1
ATOM 1522 C C . THR A 1 197 ? -37.165 11.459 34.904 1.00 54.12 197 THR A C 1
ATOM 1524 O O . THR A 1 197 ? -37.212 12.648 34.592 1.00 54.12 197 THR A O 1
ATOM 1527 N N . SER A 1 198 ? -38.197 10.638 34.697 1.00 47.75 198 SER A N 1
ATOM 1528 C CA . SER A 1 198 ? -39.513 11.115 34.259 1.00 47.75 198 SER A CA 1
ATOM 1529 C C . SER A 1 198 ? -40.181 11.940 35.373 1.00 47.75 198 SER A C 1
ATOM 1531 O O . SER A 1 198 ? -40.029 11.594 36.548 1.00 47.75 198 SER A O 1
ATOM 1533 N N . PRO A 1 199 ? -40.922 13.016 35.049 1.00 46.59 199 PRO A N 1
ATOM 1534 C CA . PRO A 1 199 ? -41.634 13.798 36.056 1.00 46.59 199 PRO A CA 1
ATOM 1535 C C . PRO A 1 199 ? -42.798 12.992 36.668 1.00 46.59 199 PRO A C 1
ATOM 1537 O O . PRO A 1 199 ? -43.381 12.143 35.989 1.00 46.59 199 PRO A O 1
ATOM 1540 N N . PRO A 1 200 ? -43.160 13.240 37.941 1.00 40.19 200 PRO A N 1
ATOM 1541 C CA . PRO A 1 200 ? -44.200 12.478 38.625 1.00 40.19 200 PRO A CA 1
ATOM 1542 C C . PRO A 1 200 ? -45.590 12.800 38.058 1.00 40.19 200 PRO A C 1
ATOM 1544 O O . PRO A 1 200 ? -46.039 13.945 38.104 1.00 40.19 200 PRO A O 1
ATOM 1547 N N . SER A 1 201 ? -46.304 11.783 37.568 1.00 41.06 201 SER A N 1
ATOM 1548 C CA . SER A 1 201 ? -47.744 11.882 37.315 1.00 41.06 201 SER A CA 1
ATOM 1549 C C . SER A 1 201 ? -48.489 11.847 38.650 1.00 41.06 201 SER A C 1
ATOM 1551 O O . SER A 1 201 ? -48.338 10.905 39.431 1.00 41.06 201 SER A O 1
ATOM 1553 N N . SER A 1 202 ? -49.264 12.897 38.911 1.00 42.59 202 SER A N 1
ATOM 1554 C CA . SER A 1 202 ? -50.041 13.102 40.129 1.00 42.59 202 SER A CA 1
ATOM 1555 C C . SER A 1 202 ? -51.038 11.971 40.394 1.00 42.59 202 SER A C 1
ATOM 1557 O O . SER A 1 202 ? -51.642 11.396 39.490 1.00 42.59 202 SER A O 1
ATOM 1559 N N . GLY A 1 203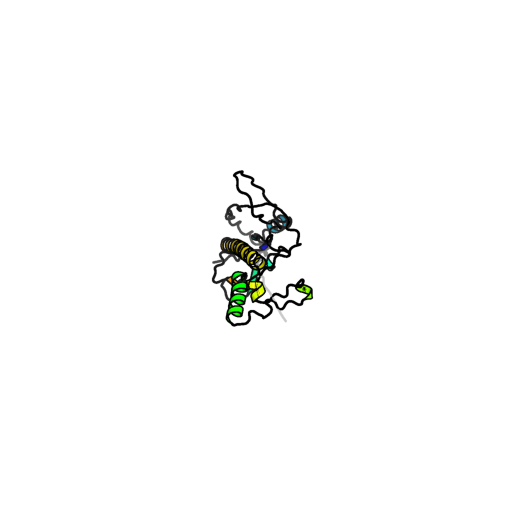 ? -51.176 11.651 41.680 1.00 37.47 203 GLY A N 1
ATOM 1560 C CA . GLY A 1 203 ? -52.001 10.568 42.186 1.00 37.47 203 GLY A CA 1
ATOM 1561 C C . GLY A 1 203 ? -53.505 10.759 41.996 1.00 37.47 203 GLY A C 1
ATOM 1562 O O . GLY A 1 203 ? -54.036 11.865 41.892 1.00 37.47 203 GLY A O 1
ATOM 1563 N N . ALA A 1 204 ? -54.171 9.610 42.017 1.00 39.12 204 ALA A N 1
ATOM 1564 C CA . ALA A 1 204 ? -55.607 9.428 42.047 1.00 39.12 204 ALA A CA 1
ATOM 1565 C C . ALA A 1 204 ? -56.310 10.258 43.137 1.00 39.12 204 ALA A C 1
ATOM 1567 O O . ALA A 1 204 ? -55.867 10.325 44.285 1.00 39.12 204 ALA A O 1
ATOM 1568 N N . ARG A 1 205 ? -57.497 10.775 42.805 1.00 38.44 205 ARG A N 1
ATOM 1569 C CA . ARG A 1 205 ? -58.569 11.015 43.776 1.00 38.44 205 ARG A CA 1
ATOM 1570 C C . ARG A 1 205 ? -59.784 10.192 43.369 1.00 38.44 205 ARG A C 1
ATOM 1572 O O . ARG A 1 205 ? -60.362 10.408 42.312 1.00 38.44 205 ARG A O 1
ATOM 1579 N N . SER A 1 206 ? -60.143 9.251 44.236 1.00 38.47 206 SER A N 1
ATOM 1580 C CA . SER A 1 206 ? -61.451 8.604 44.273 1.00 38.47 206 SER A CA 1
ATOM 1581 C C . SER A 1 206 ? -62.368 9.436 45.172 1.00 38.47 206 SER A C 1
ATOM 1583 O O . SER A 1 206 ? -61.957 9.842 46.260 1.00 38.47 206 SER A O 1
ATOM 1585 N N . SER A 1 207 ? -63.600 9.696 44.739 1.00 39.12 207 SER A N 1
ATOM 1586 C CA . SER A 1 207 ? -64.696 10.063 45.636 1.00 39.12 207 SER A CA 1
ATOM 1587 C C . SER A 1 207 ? -66.005 9.532 45.065 1.00 39.12 207 SER A C 1
ATOM 1589 O O . SER A 1 207 ? -66.345 9.776 43.908 1.00 39.12 207 SER A O 1
ATOM 1591 N N . ALA A 1 208 ? -66.691 8.746 45.886 1.00 36.91 208 ALA A N 1
ATOM 1592 C CA . ALA A 1 208 ? -67.945 8.086 45.590 1.00 36.91 208 ALA A CA 1
ATOM 1593 C C . ALA A 1 208 ? -69.156 8.955 45.977 1.00 36.91 208 ALA A C 1
ATOM 1595 O O . ALA A 1 208 ? -69.140 9.633 46.999 1.00 36.91 208 ALA A O 1
ATOM 1596 N N . ALA A 1 209 ? -70.212 8.813 45.170 1.00 39.84 209 ALA A N 1
ATOM 1597 C CA . ALA A 1 209 ? -71.645 8.817 45.491 1.00 39.84 209 ALA A CA 1
ATOM 1598 C C . ALA A 1 209 ? -72.279 9.959 46.322 1.00 39.84 209 ALA A C 1
ATOM 1600 O O . ALA A 1 209 ? -72.042 10.089 47.519 1.00 39.84 209 ALA A O 1
ATOM 1601 N N . ARG A 1 210 ? -73.296 10.609 45.721 1.00 39.22 210 ARG A N 1
ATOM 1602 C CA . ARG A 1 210 ? -74.616 10.876 46.342 1.00 39.22 210 ARG A CA 1
ATOM 1603 C C . ARG A 1 210 ? -75.693 11.229 45.293 1.00 39.22 210 ARG A C 1
ATOM 1605 O O . ARG A 1 210 ? -75.646 12.270 44.660 1.00 39.22 210 ARG A O 1
ATOM 1612 N N . THR A 1 211 ? -76.604 10.273 45.106 1.00 42.31 211 THR A N 1
ATOM 1613 C CA . THR A 1 211 ? -78.082 10.340 45.006 1.00 42.31 211 THR A CA 1
ATOM 1614 C C . THR A 1 211 ? -78.840 11.560 44.430 1.00 42.31 211 THR A C 1
ATOM 1616 O O . THR A 1 211 ? -78.709 12.676 44.918 1.00 42.31 211 THR A O 1
ATOM 1619 N N . SER A 1 212 ? -79.828 11.208 43.580 1.00 37.53 212 SER A N 1
ATOM 1620 C CA . SER A 1 212 ? -81.276 11.557 43.590 1.00 37.53 212 SER A CA 1
ATOM 1621 C C . SER A 1 212 ? -81.891 12.566 42.583 1.00 37.53 212 SER A C 1
ATOM 1623 O O . SER A 1 212 ? -81.844 13.769 42.799 1.00 37.53 212 SER A O 1
ATOM 1625 N N . SER A 1 213 ? -82.688 11.985 41.655 1.00 37.03 213 SER A N 1
ATOM 1626 C CA . SER A 1 213 ? -84.086 12.335 41.260 1.00 37.03 213 SER A CA 1
ATOM 1627 C C . SER A 1 213 ? -84.362 13.352 40.106 1.00 37.03 213 SER A C 1
ATOM 1629 O O . SER A 1 213 ? -83.425 13.995 39.654 1.00 37.03 213 SER A O 1
ATOM 1631 N N . PRO A 1 214 ? -85.594 13.433 39.520 1.00 58.41 214 PRO A N 1
ATOM 1632 C CA . PRO A 1 214 ? -85.915 12.772 38.236 1.00 58.41 214 PRO A CA 1
ATOM 1633 C C . PRO A 1 214 ? -86.736 13.623 37.215 1.00 58.41 214 PRO A C 1
ATOM 1635 O O . PRO A 1 214 ? -87.139 14.742 37.512 1.00 58.41 214 PRO A O 1
ATOM 1638 N N . ARG A 1 215 ? -87.123 12.979 36.089 1.00 43.53 215 ARG A N 1
ATOM 1639 C CA . ARG A 1 215 ? -88.131 13.367 35.056 1.00 43.53 215 ARG A CA 1
ATOM 1640 C C . ARG A 1 215 ? -87.706 14.553 34.163 1.00 43.53 215 ARG A C 1
ATOM 1642 O O . ARG A 1 215 ? -87.156 15.526 34.646 1.00 43.53 215 ARG A O 1
ATOM 1649 N N . ARG A 1 216 ? -87.915 14.528 32.846 1.00 44.72 216 ARG A N 1
ATOM 1650 C CA . ARG A 1 216 ? -89.082 14.095 32.064 1.00 44.72 216 ARG A CA 1
ATOM 1651 C C . ARG A 1 216 ? -88.663 13.711 30.646 1.00 44.72 216 ARG A C 1
ATOM 1653 O O . ARG A 1 216 ? -87.616 14.229 30.206 1.00 44.72 216 ARG A O 1
#

Organism: NCBI:txid2014920

Mean predicted aligned error: 15.56 Å

Foldseek 3Di:
DDDPDADAAEAEAPAADDDDDDDDDDDDADDDDGPPCQVVVVVVVSHDYHYAYQNLDLVRDPVVFWDWAQDPDPNRTAIEGEDQVLQLVVLVVCVVVVQQQPFSDPDDCVPCVNVRHGSVRCNVDPQQVVSSVVVNVRSVVRVVSCCVVPVDDPVRYDYDYDGDHDPPPRPNPHDDHDDDDDPDDPPDDDDDDDDDDDDDDDDDDDDDDDDDDDDD

Radius of gyration: 29.5 Å; Cα contacts (8 Å, |Δi|>4): 234; chains: 1; bounding box: 118×33×70 Å

InterPro domains:
  IPR004303 Protein-arginine deiminase [PTHR10837] (39-164)
  IPR013530 Protein-arginine deiminase, C-terminal [PF03068] (39-166)

Secondary structure (DSSP, 8-state):
---------EEEPP---------S--------PPPTHHHHHHHT-SS--EEE--TTSSS--STTTEEEEE-SSTTSEEEEEEEHHHHHHHHHHHIIIIITTSBS----GGGTTT---BHHHHHH-HHHHHHHHHHHHHHHHHHHHHHHHH---GGGEEEEE------TTS----------PPPPP----PPPPPPPPPPPPPPP------------

pLDDT: mean 71.62, std 26.02, range [22.2, 98.56]

Nearest PDB structures (foldseek):
  6ce1-assembly1_A-2  TM=7.973E-01  e=2.376E-11  Homo sapiens
  7d8n-assembly1_B  TM=8.323E-01  e=9.311E-11  Homo sapiens
  7d56-assembly1_C-2  TM=9.030E-01  e=3.894E-10  Homo sapiens
  7dan-assembly1_C-2  TM=8.828E-01  e=2.636E-10  Homo sapiens
  7d5v-assembly1_A  TM=8.063E-01  e=4.733E-10  Homo sapiens

Sequence (216 aa):
MRTGHRDAGMLAEPQGGDSVGDRLGGRLRHGCRLPAHTGFLKAQQAQDPLVLETGWLGVGHVDEFVQFLPADTPRGWKIGIADPEGGLALLRKAQRDGHGHTKAFSIPRSYADDRVLTIDQALSDRQLLKSNAYAVRKIKENLALLKRETGVTDAEIVKIPAMYVDFGDFPRSAGPCGHRLPPRRRQRRHADPPPPTSPPSSGARSSAARTSSPRR

Solvent-accessible surface area (backbone atoms only — not comparable to full-atom values): 13908 Å² total; per-residue (Å²): 137,85,81,78,83,75,69,66,48,76,42,50,34,60,55,39,48,87,80,91,79,83,84,83,92,74,96,78,90,49,80,66,75,70,45,81,63,54,61,59,54,50,70,64,66,84,38,68,69,44,73,38,82,16,28,88,45,88,89,30,55,55,76,81,44,45,46,81,41,84,39,102,44,102,80,46,41,28,39,39,30,60,21,34,67,51,30,53,50,51,47,55,48,42,37,75,74,69,43,27,82,40,66,64,59,94,64,58,63,92,79,34,83,77,62,76,37,24,30,50,53,50,76,63,32,64,64,47,53,50,38,25,56,51,49,44,51,52,50,51,54,42,49,54,50,50,29,71,78,70,68,57,52,76,92,40,50,44,78,39,65,32,80,51,75,80,67,93,76,59,82,74,45,85,33,64,60,82,81,82,78,77,81,82,76,81,76,75,82,73,76,79,79,80,78,84,81,76,81,86,80,80,78,89,82,88,83,83,89,82,89,89,88,84,87,133